Protein AF-A0A9D6IVL8-F1 (afdb_monomer)

Structure (mmCIF, N/CA/C/O backbone):
data_AF-A0A9D6IVL8-F1
#
_entry.id   AF-A0A9D6IVL8-F1
#
loop_
_atom_site.group_PDB
_atom_site.id
_atom_site.type_symbol
_atom_site.label_atom_id
_atom_site.label_alt_id
_atom_site.label_comp_id
_atom_site.label_asym_id
_atom_site.label_entity_id
_atom_site.label_seq_id
_atom_site.pdbx_PDB_ins_code
_atom_site.Cartn_x
_atom_site.Cartn_y
_atom_site.Cartn_z
_atom_site.occupancy
_atom_site.B_iso_or_equiv
_atom_site.auth_seq_id
_atom_site.auth_comp_id
_atom_site.auth_asym_id
_atom_site.auth_atom_id
_atom_site.pdbx_PDB_model_num
ATOM 1 N N . MET A 1 1 ? -11.640 7.318 -0.204 1.00 82.31 1 MET A N 1
ATOM 2 C CA . MET A 1 1 ? -12.805 6.484 -0.580 1.00 82.31 1 MET A CA 1
ATOM 3 C C . MET A 1 1 ? -12.855 5.296 0.372 1.00 82.31 1 MET A C 1
ATOM 5 O O . MET A 1 1 ? -11.788 4.937 0.855 1.00 82.31 1 MET A O 1
ATOM 9 N N . PRO A 1 2 ? -14.030 4.738 0.704 1.00 96.00 2 PRO A N 1
ATOM 10 C CA . PRO A 1 2 ? -14.107 3.498 1.474 1.00 96.00 2 PRO A CA 1
ATOM 11 C C . PRO A 1 2 ? -13.655 2.294 0.630 1.00 96.00 2 PRO A C 1
ATOM 13 O O . PRO A 1 2 ? -13.855 2.287 -0.585 1.00 96.00 2 PRO A O 1
ATOM 16 N N . VAL A 1 3 ? -13.096 1.280 1.285 1.00 97.62 3 VAL A N 1
ATOM 17 C CA . VAL A 1 3 ? -12.646 0.003 0.700 1.00 97.62 3 VAL A CA 1
ATOM 18 C C . VAL A 1 3 ? -13.217 -1.165 1.504 1.00 97.62 3 VAL A C 1
ATOM 20 O O . VAL A 1 3 ? -13.568 -0.997 2.671 1.00 97.62 3 VAL A O 1
ATOM 23 N N . ILE A 1 4 ? -13.348 -2.342 0.894 1.00 98.00 4 ILE A N 1
ATOM 24 C CA . ILE A 1 4 ? -14.019 -3.500 1.499 1.00 98.00 4 ILE A CA 1
ATOM 25 C C . ILE A 1 4 ? -13.187 -4.776 1.322 1.00 98.00 4 ILE A C 1
ATOM 27 O O . ILE A 1 4 ? -12.618 -4.988 0.252 1.00 98.00 4 ILE A O 1
ATOM 31 N N . SER A 1 5 ? -13.133 -5.622 2.356 1.00 97.75 5 SER A N 1
ATOM 32 C CA . SER A 1 5 ? -12.498 -6.947 2.297 1.00 97.75 5 SER A CA 1
ATOM 33 C C . SER A 1 5 ? -13.193 -7.856 1.274 1.00 97.75 5 SER A C 1
ATOM 35 O O . SER A 1 5 ? -14.355 -7.644 0.915 1.00 97.75 5 SER A O 1
ATOM 37 N N . SER A 1 6 ? -12.506 -8.902 0.802 1.00 97.25 6 SER A N 1
ATOM 38 C CA . SER A 1 6 ? -13.018 -9.773 -0.275 1.00 97.25 6 SER A CA 1
ATOM 39 C C . SER A 1 6 ? -14.289 -10.530 0.113 1.00 97.25 6 SER A C 1
ATOM 41 O O . SER A 1 6 ? -15.137 -10.802 -0.734 1.00 97.25 6 SER A O 1
ATOM 43 N N . ASP A 1 7 ? -14.438 -10.857 1.395 1.00 96.44 7 ASP A N 1
ATOM 44 C CA . ASP A 1 7 ? -15.632 -11.494 1.954 1.00 96.44 7 ASP A CA 1
ATOM 45 C C . ASP A 1 7 ? -16.747 -10.496 2.319 1.00 96.44 7 ASP A C 1
ATOM 47 O O . ASP A 1 7 ? -17.835 -10.885 2.752 1.00 96.44 7 ASP A O 1
ATOM 51 N N . GLY A 1 8 ? -16.491 -9.198 2.156 1.00 96.81 8 GLY A N 1
ATOM 52 C CA . GLY A 1 8 ? -17.423 -8.138 2.488 1.00 96.81 8 GLY A CA 1
ATOM 53 C C . GLY A 1 8 ? -17.618 -7.902 3.985 1.00 96.81 8 GLY A C 1
ATOM 54 O O . GLY A 1 8 ? -18.520 -7.144 4.338 1.00 96.81 8 GLY A O 1
ATOM 55 N N . GLN A 1 9 ? -16.862 -8.541 4.881 1.00 96.44 9 GLN A N 1
ATOM 56 C CA . GLN A 1 9 ? -17.088 -8.430 6.326 1.00 96.44 9 GLN A CA 1
ATOM 57 C C . GLN A 1 9 ? -16.532 -7.139 6.924 1.00 96.44 9 GLN A C 1
ATOM 59 O O . GLN A 1 9 ? -17.099 -6.638 7.895 1.00 96.44 9 GLN A O 1
ATOM 64 N N . ARG A 1 10 ? -15.467 -6.574 6.351 1.00 97.38 10 ARG A N 1
ATOM 65 C CA . ARG A 1 10 ? -14.801 -5.380 6.880 1.00 97.38 10 ARG A CA 1
ATOM 66 C C . ARG A 1 10 ? -14.758 -4.271 5.844 1.00 97.38 10 ARG A C 1
ATOM 68 O O . ARG A 1 10 ? -14.432 -4.511 4.687 1.00 97.38 10 ARG A O 1
ATOM 75 N N . VAL A 1 11 ? -15.094 -3.055 6.266 1.00 98.19 11 VAL A N 1
ATOM 76 C CA . VAL A 1 11 ? -15.012 -1.845 5.435 1.00 98.19 11 VAL A CA 1
ATOM 77 C C . VAL A 1 11 ? -14.061 -0.866 6.107 1.00 98.19 11 VAL A C 1
ATOM 79 O O . VAL A 1 11 ? -14.365 -0.420 7.211 1.00 98.19 11 VAL A O 1
ATOM 82 N N . ALA A 1 12 ? -12.948 -0.521 5.459 1.00 98.06 12 ALA A N 1
ATOM 83 C CA . ALA A 1 12 ? -12.052 0.534 5.929 1.00 98.06 12 ALA A CA 1
ATOM 84 C C . ALA A 1 12 ? -12.413 1.867 5.265 1.00 98.06 12 ALA A C 1
ATOM 86 O O . ALA A 1 12 ? -12.720 1.928 4.071 1.00 98.06 12 ALA A O 1
ATOM 87 N N . PHE A 1 13 ? -12.431 2.944 6.039 1.00 98.06 13 PHE A N 1
ATOM 88 C CA . PHE A 1 13 ? -12.824 4.264 5.562 1.00 98.06 13 PHE A CA 1
ATOM 89 C C . PHE A 1 13 ? -12.221 5.362 6.431 1.00 98.06 13 PHE A C 1
ATOM 91 O O . PHE A 1 13 ? -11.857 5.139 7.579 1.00 98.06 13 PHE A O 1
ATOM 98 N N . ARG A 1 14 ? -12.147 6.566 5.866 1.00 96.94 14 ARG A N 1
ATOM 99 C CA . ARG A 1 14 ? -11.638 7.752 6.551 1.00 96.94 14 ARG A CA 1
ATOM 100 C C . ARG A 1 14 ? -12.763 8.529 7.233 1.00 96.94 14 ARG A C 1
ATOM 102 O O . ARG A 1 14 ? -13.818 8.702 6.615 1.00 96.94 14 ARG A O 1
ATOM 109 N N . SER A 1 15 ? -12.545 9.047 8.439 1.00 95.88 15 SER A N 1
ATOM 110 C CA . SER A 1 15 ? -13.511 9.900 9.141 1.00 95.88 15 SER A CA 1
ATOM 111 C C . SER A 1 15 ? -12.846 10.830 10.157 1.00 95.88 15 SER A C 1
ATOM 113 O O . SER A 1 15 ? -11.885 10.425 10.779 1.00 95.88 15 SER A O 1
ATOM 115 N N . ALA A 1 16 ? -13.391 12.033 10.354 1.00 95.50 16 ALA A N 1
ATOM 116 C CA . ALA A 1 16 ? -13.015 12.952 11.444 1.00 95.50 16 ALA A CA 1
ATOM 117 C C . ALA A 1 16 ? -14.095 13.002 12.547 1.00 95.50 16 ALA A C 1
ATOM 119 O O . ALA A 1 16 ? -14.324 14.025 13.190 1.00 95.50 16 ALA A O 1
ATOM 120 N N . ALA A 1 17 ? -14.902 11.944 12.647 1.00 95.25 17 ALA A N 1
ATOM 121 C CA . ALA A 1 17 ? -16.010 11.883 13.585 1.00 95.25 17 ALA A CA 1
ATOM 122 C C . ALA A 1 17 ? -15.536 11.340 14.935 1.00 95.25 17 ALA A C 1
ATOM 124 O O . ALA A 1 17 ? -15.104 10.194 15.030 1.00 95.25 17 ALA A O 1
ATOM 125 N N . THR A 1 18 ? -15.761 12.123 15.988 1.00 94.12 18 THR A N 1
ATOM 126 C CA . THR A 1 18 ? -15.235 11.868 17.337 1.00 94.12 18 THR A CA 1
ATOM 127 C C . THR A 1 18 ? -15.883 10.688 18.079 1.00 94.12 18 THR A C 1
ATOM 129 O O . THR A 1 18 ? -15.496 10.340 19.193 1.00 94.12 18 THR A O 1
ATOM 132 N N . ASN A 1 19 ? -16.916 10.072 17.496 1.00 92.25 19 ASN A N 1
ATOM 133 C CA . ASN A 1 19 ? -17.805 9.121 18.168 1.00 92.25 19 ASN A CA 1
ATOM 134 C C . ASN A 1 19 ? -18.020 7.802 17.406 1.00 92.25 19 ASN A C 1
ATOM 136 O O . ASN A 1 19 ? -19.002 7.102 17.666 1.00 92.25 19 ASN A O 1
ATOM 140 N N . LEU A 1 20 ? -17.160 7.477 16.435 1.00 92.50 20 LEU A N 1
ATOM 141 C CA . LEU A 1 20 ? -17.295 6.242 15.656 1.00 92.50 20 LEU A CA 1
ATOM 142 C C . LEU A 1 20 ? -16.641 5.029 16.306 1.00 92.50 20 LEU A C 1
ATOM 144 O O . LEU A 1 20 ? -17.101 3.911 16.076 1.00 92.50 20 LEU A O 1
ATOM 148 N N . ASP A 1 21 ? -15.573 5.226 17.069 1.00 89.94 21 ASP A N 1
ATOM 149 C CA . ASP A 1 21 ? -14.868 4.127 17.708 1.00 89.94 21 ASP A CA 1
ATOM 150 C C . ASP A 1 21 ? -15.657 3.620 18.927 1.00 89.94 21 ASP A C 1
ATOM 152 O O . ASP A 1 21 ? -16.070 4.363 19.818 1.00 89.94 21 ASP A O 1
ATOM 156 N N . SER A 1 22 ? -15.931 2.317 18.913 1.00 86.19 22 SER A N 1
ATOM 157 C CA . SER A 1 22 ? -16.699 1.615 19.942 1.00 86.19 22 SER A CA 1
ATOM 158 C C . SER A 1 22 ? -15.896 1.254 21.198 1.00 86.19 22 SER A C 1
ATOM 160 O O . SER A 1 22 ? -16.482 0.707 22.135 1.00 86.19 22 SER A O 1
ATOM 162 N N . ILE A 1 23 ? -14.588 1.523 21.220 1.00 85.38 23 ILE A N 1
ATOM 163 C CA . ILE A 1 23 ? -13.679 1.248 22.338 1.00 85.38 23 ILE A CA 1
ATOM 164 C C . ILE A 1 23 ? -13.343 2.548 23.072 1.00 85.38 23 ILE A C 1
ATOM 166 O O . ILE A 1 23 ? -13.617 2.659 24.269 1.00 85.38 23 ILE A O 1
ATOM 170 N N . THR A 1 24 ? -12.783 3.532 22.367 1.00 85.56 24 THR A N 1
ATOM 171 C CA . THR A 1 24 ? -12.398 4.837 22.923 1.00 85.56 24 THR A CA 1
ATOM 172 C C . THR A 1 24 ? -12.910 5.973 22.039 1.00 85.56 24 THR A C 1
ATOM 174 O O . THR A 1 24 ? -12.818 5.866 20.824 1.00 85.56 24 THR A O 1
ATOM 177 N N . PRO A 1 25 ? -13.456 7.070 22.598 1.00 86.88 25 PRO A N 1
ATOM 178 C CA . PRO A 1 25 ? -13.786 8.251 21.803 1.00 86.88 25 PRO A CA 1
ATOM 179 C C . PRO A 1 25 ? -12.540 8.843 21.140 1.00 86.88 25 PRO A C 1
ATOM 181 O O . PRO A 1 25 ? -11.459 8.801 21.727 1.00 86.88 25 PRO A O 1
ATOM 184 N N . ASP A 1 26 ? -12.718 9.435 19.963 1.00 91.31 26 ASP A N 1
ATOM 185 C CA . ASP A 1 26 ? -11.671 10.220 19.310 1.00 91.31 26 ASP A CA 1
ATOM 186 C C . ASP A 1 26 ? -11.580 11.614 19.961 1.00 91.31 26 ASP A C 1
ATOM 188 O O . ASP A 1 26 ? -12.598 12.290 20.160 1.00 91.31 26 ASP A O 1
ATOM 192 N N . THR A 1 27 ? -10.364 12.015 20.343 1.00 92.88 27 THR A N 1
ATOM 193 C CA . THR A 1 27 ? -10.086 13.245 21.093 1.00 92.88 27 THR A CA 1
ATOM 194 C C . THR A 1 27 ? -9.321 14.315 20.321 1.00 92.88 27 THR A C 1
ATOM 196 O O . THR A 1 27 ? -9.175 15.426 20.839 1.00 92.88 27 THR A O 1
ATOM 199 N N . ASN A 1 28 ? -8.876 14.032 19.095 1.00 90.00 28 ASN A N 1
ATOM 200 C CA . ASN A 1 28 ? -8.011 14.928 18.324 1.00 90.00 28 ASN A CA 1
ATOM 201 C C . ASN A 1 28 ? -8.714 15.577 17.115 1.00 90.00 28 ASN A C 1
ATOM 203 O O . ASN A 1 28 ? -8.264 16.624 16.649 1.00 90.00 28 ASN A O 1
ATOM 207 N N . ALA A 1 29 ? -9.837 15.006 16.656 1.00 87.75 29 ALA A N 1
ATOM 208 C CA . ALA A 1 29 ? -10.615 15.462 15.502 1.00 87.75 29 ALA A CA 1
ATOM 209 C C . ALA A 1 29 ? -9.843 15.541 14.161 1.00 87.75 29 ALA A C 1
ATOM 211 O O . ALA A 1 29 ? -10.296 16.221 13.231 1.00 87.75 29 ALA A O 1
ATOM 212 N N . PHE A 1 30 ? -8.708 14.848 14.038 1.00 95.69 30 PHE A N 1
ATOM 213 C CA . PHE A 1 30 ? -8.036 14.612 12.761 1.00 95.69 30 PHE A CA 1
ATOM 214 C C . PHE A 1 30 ? -8.799 13.576 11.928 1.00 95.69 30 PHE A C 1
ATOM 216 O O . PHE A 1 30 ? -9.697 12.879 12.399 1.00 95.69 30 PHE A O 1
ATOM 223 N N . GLN A 1 31 ? -8.480 13.486 10.637 1.00 96.62 31 GLN A N 1
ATOM 224 C CA . GLN A 1 31 ? -9.002 12.411 9.805 1.00 96.62 31 GLN A CA 1
ATOM 225 C C . GLN A 1 31 ? -8.339 11.089 10.179 1.00 96.62 31 GLN A C 1
ATOM 227 O O . GLN A 1 31 ? -7.174 10.867 9.887 1.00 96.62 31 GLN A O 1
ATOM 232 N N . ASP A 1 32 ? -9.116 10.171 10.722 1.00 96.75 32 ASP A N 1
ATOM 233 C CA . ASP A 1 32 ? -8.675 8.839 11.098 1.00 96.75 32 ASP A CA 1
ATOM 234 C C . ASP A 1 32 ? -9.073 7.782 10.069 1.00 96.75 32 ASP A C 1
ATOM 236 O O . ASP A 1 32 ? -10.024 7.956 9.297 1.00 96.75 32 ASP A O 1
ATOM 240 N N . ILE A 1 33 ? -8.381 6.642 10.092 1.00 97.56 33 ILE A N 1
ATOM 241 C CA . ILE A 1 33 ? -8.833 5.421 9.429 1.00 97.56 33 ILE A CA 1
ATOM 242 C C . ILE A 1 33 ? -9.610 4.584 10.435 1.00 97.56 33 ILE A C 1
ATOM 244 O O . ILE A 1 33 ? -9.088 4.171 11.469 1.00 97.56 33 ILE A O 1
ATOM 248 N N . CYS A 1 34 ? -10.855 4.277 10.092 1.00 96.44 34 CYS A N 1
ATOM 249 C CA . CYS A 1 34 ? -11.731 3.405 10.858 1.00 96.44 34 CYS A CA 1
ATOM 250 C C . CYS A 1 34 ? -12.068 2.151 10.056 1.00 96.44 34 CYS A C 1
ATOM 252 O O . CYS A 1 34 ? -12.181 2.185 8.828 1.00 96.44 34 CYS A O 1
ATOM 254 N N . VAL A 1 35 ? -12.308 1.048 10.763 1.00 96.62 35 VAL A N 1
ATOM 255 C CA . VAL A 1 35 ? -12.813 -0.200 10.192 1.00 96.62 35 VAL A CA 1
ATOM 256 C C . VAL A 1 35 ? -14.166 -0.533 10.789 1.00 96.62 35 VAL A C 1
ATOM 258 O O . VAL A 1 35 ? -14.333 -0.632 12.004 1.00 96.62 35 VAL A O 1
ATOM 261 N N . ARG A 1 36 ? -15.144 -0.743 9.908 1.00 96.62 36 ARG A N 1
ATOM 262 C CA . ARG A 1 36 ? -16.455 -1.290 10.241 1.00 96.62 36 ARG A CA 1
ATOM 263 C C . ARG A 1 36 ? -16.430 -2.802 10.073 1.00 96.62 36 ARG A C 1
ATOM 265 O O . ARG A 1 36 ? -16.378 -3.284 8.944 1.00 96.62 36 ARG A O 1
ATOM 272 N N . ASP A 1 37 ? -16.572 -3.533 11.170 1.00 95.00 37 ASP A N 1
ATOM 273 C CA . ASP A 1 37 ? -16.936 -4.947 11.153 1.00 95.00 37 ASP A CA 1
ATOM 274 C C . ASP A 1 37 ? -18.457 -5.067 10.964 1.00 95.00 37 ASP A C 1
ATOM 276 O O . ASP A 1 37 ? -19.264 -4.650 11.806 1.00 95.00 37 ASP A O 1
ATOM 280 N N . ARG A 1 38 ? -18.866 -5.611 9.816 1.00 95.75 38 ARG A N 1
ATOM 281 C CA . ARG A 1 38 ? -20.272 -5.775 9.435 1.00 95.75 38 ARG A CA 1
ATOM 282 C C . ARG A 1 38 ? -20.945 -6.961 10.119 1.00 95.75 38 ARG A C 1
ATOM 284 O O . ARG A 1 38 ? -22.170 -6.958 10.200 1.00 95.75 38 ARG A O 1
ATOM 291 N N . VAL A 1 39 ? -20.183 -7.936 10.613 1.00 93.69 39 VAL A N 1
ATOM 292 C CA . VAL A 1 39 ? -20.716 -9.100 11.335 1.00 93.69 39 VAL A CA 1
ATOM 293 C C . VAL A 1 39 ? -20.998 -8.732 12.784 1.00 93.69 39 VAL A C 1
ATOM 295 O O . VAL A 1 39 ? -22.087 -8.989 13.290 1.00 93.69 39 VAL A O 1
ATOM 298 N N . GLN A 1 40 ? -20.041 -8.081 13.442 1.00 91.19 40 GLN A N 1
ATOM 299 C CA . GLN A 1 40 ? -20.180 -7.644 14.832 1.00 91.19 40 GLN A CA 1
ATOM 300 C C . GLN A 1 40 ? -20.954 -6.335 14.973 1.00 91.19 40 GLN A C 1
ATOM 302 O O . GLN A 1 40 ? -21.294 -5.939 16.087 1.00 91.19 40 GLN A O 1
ATOM 307 N N . ALA A 1 41 ? -21.205 -5.647 13.858 1.00 93.19 41 ALA A N 1
ATOM 308 C CA . ALA A 1 41 ? -21.778 -4.314 13.841 1.00 93.19 41 ALA A CA 1
ATOM 309 C C . ALA A 1 41 ? -20.993 -3.329 14.731 1.00 93.19 41 ALA A C 1
ATOM 311 O O . ALA A 1 41 ? -21.581 -2.427 15.341 1.00 93.19 41 ALA A O 1
ATOM 312 N N . LYS A 1 42 ? -19.659 -3.448 14.737 1.00 93.06 42 LYS A N 1
ATOM 313 C CA . LYS A 1 42 ? -18.736 -2.582 15.481 1.00 93.06 42 LYS A CA 1
ATOM 314 C C . LYS A 1 42 ? -17.858 -1.771 14.547 1.00 93.06 42 LYS A C 1
ATOM 316 O O . LYS A 1 42 ? -17.535 -2.210 13.449 1.00 93.06 42 LYS A O 1
ATOM 321 N N . THR A 1 43 ? -17.503 -0.578 14.993 1.00 94.50 43 THR A N 1
ATOM 322 C CA . THR A 1 43 ? -16.539 0.283 14.315 1.00 94.50 43 THR A CA 1
ATOM 323 C C . THR A 1 43 ? -15.406 0.552 15.291 1.00 94.50 43 THR A C 1
ATOM 325 O O . THR A 1 43 ? -15.658 0.788 16.472 1.00 94.50 43 THR A O 1
ATOM 328 N N . VAL A 1 44 ? -14.176 0.451 14.810 1.00 93.31 44 VAL A N 1
ATOM 329 C CA . VAL A 1 44 ? -12.960 0.724 15.583 1.00 93.31 44 VAL A CA 1
ATOM 330 C C . VAL A 1 44 ? -12.057 1.621 14.758 1.00 93.31 44 VAL A C 1
ATOM 332 O O . VAL A 1 44 ? -12.044 1.507 13.527 1.00 93.31 44 VAL A O 1
ATOM 335 N N . ARG A 1 45 ? -11.325 2.518 15.409 1.00 94.62 45 ARG A N 1
ATOM 336 C CA . ARG A 1 45 ? -10.250 3.254 14.757 1.00 94.62 45 ARG A CA 1
ATOM 337 C C . ARG A 1 45 ? -9.014 2.365 14.667 1.00 94.62 45 ARG A C 1
ATOM 339 O O . ARG A 1 45 ? -8.731 1.598 15.580 1.00 94.62 45 ARG A O 1
ATOM 346 N N . VAL A 1 46 ? -8.312 2.444 13.543 1.00 95.50 46 VAL A N 1
ATOM 347 C CA . VAL A 1 46 ? -7.116 1.636 13.254 1.00 95.50 46 VAL A CA 1
ATOM 348 C C . VAL A 1 46 ? -5.886 2.496 12.959 1.00 95.50 46 VAL A C 1
ATOM 350 O O . VAL A 1 46 ? -4.772 1.991 12.977 1.00 95.50 46 VAL A O 1
ATOM 353 N N . SER A 1 47 ? -6.055 3.805 12.745 1.00 96.31 47 SER A N 1
ATOM 354 C CA . SER A 1 47 ? -4.967 4.795 12.744 1.00 96.31 47 SER A CA 1
ATOM 355 C C . SER A 1 47 ? -4.509 5.134 14.168 1.00 96.31 47 SER A C 1
ATOM 357 O O . SER A 1 47 ? -4.546 6.282 14.602 1.00 96.31 47 SER A O 1
ATOM 359 N N . ILE A 1 48 ? -4.113 4.109 14.917 1.00 94.88 48 ILE A N 1
ATOM 360 C CA . ILE A 1 48 ? -3.610 4.227 16.287 1.00 94.88 48 ILE A CA 1
ATOM 361 C C . ILE A 1 48 ? -2.288 3.486 16.420 1.00 94.88 48 ILE A C 1
ATOM 363 O O . ILE A 1 48 ? -2.008 2.545 15.674 1.00 94.88 48 ILE A O 1
ATOM 367 N N . ASN A 1 49 ? -1.482 3.877 17.392 1.00 94.44 49 ASN A N 1
ATOM 368 C CA . ASN A 1 49 ? -0.321 3.096 17.793 1.00 94.44 49 ASN A CA 1
ATOM 369 C C . ASN A 1 49 ? -0.752 1.843 18.581 1.00 94.44 49 ASN A C 1
ATOM 371 O O . ASN A 1 49 ? -1.872 1.748 19.086 1.00 94.44 49 ASN A O 1
ATOM 375 N N . ALA A 1 50 ? 0.163 0.890 18.746 1.00 89.88 50 ALA A N 1
ATOM 376 C CA . ALA A 1 50 ? -0.033 -0.322 19.538 1.00 89.88 50 ALA A CA 1
ATOM 377 C C . ALA A 1 50 ? -0.341 -0.042 21.025 1.00 89.88 50 ALA A C 1
ATOM 379 O O . ALA A 1 50 ? -0.964 -0.874 21.687 1.00 89.88 50 ALA A O 1
ATOM 380 N N . ASP A 1 51 ? 0.073 1.112 21.560 1.00 89.56 51 ASP A N 1
ATOM 381 C CA . ASP A 1 51 ? -0.279 1.559 22.917 1.00 89.56 51 ASP A CA 1
ATOM 382 C C . ASP A 1 51 ? -1.654 2.255 23.005 1.00 89.56 51 ASP A C 1
ATOM 384 O O . ASP A 1 51 ? -2.108 2.593 24.100 1.00 89.56 51 ASP A O 1
ATOM 388 N N . GLY A 1 52 ? -2.341 2.418 21.869 1.00 90.06 52 GLY A N 1
ATOM 389 C CA . GLY A 1 52 ? -3.639 3.077 21.751 1.00 90.06 52 GLY A CA 1
ATOM 390 C C . GLY A 1 52 ? -3.575 4.594 21.573 1.00 90.06 52 GLY A C 1
ATOM 391 O O . GLY A 1 52 ? -4.633 5.220 21.522 1.00 90.06 52 GLY A O 1
ATOM 392 N N . SER A 1 53 ? -2.383 5.195 21.483 1.00 92.38 53 SER A N 1
ATOM 393 C CA . SER A 1 53 ? -2.250 6.618 21.162 1.00 92.38 53 SER A CA 1
ATOM 394 C C . SER A 1 53 ? -2.784 6.932 19.762 1.00 92.38 53 SER A C 1
ATOM 396 O O . SER A 1 53 ? -2.647 6.146 18.821 1.00 92.38 53 SER A O 1
ATOM 398 N N . GLU A 1 54 ? -3.446 8.083 19.646 1.00 94.62 54 GLU A N 1
ATOM 399 C CA . GLU A 1 54 ? -4.037 8.552 18.394 1.00 94.62 54 GLU A CA 1
ATOM 400 C C . GLU A 1 54 ? -2.960 9.131 17.471 1.00 94.62 54 GLU A C 1
ATOM 402 O O . GLU A 1 54 ? -1.973 9.705 17.943 1.00 94.62 54 GLU A O 1
ATOM 407 N N . ALA A 1 55 ? -3.181 9.033 16.158 1.00 96.12 55 ALA A N 1
ATOM 408 C CA . ALA A 1 55 ? -2.428 9.803 15.175 1.00 96.12 55 ALA A CA 1
ATOM 409 C C . ALA A 1 55 ? -2.514 11.307 15.489 1.00 96.12 55 ALA A C 1
ATOM 411 O O . ALA A 1 55 ? -3.590 11.827 15.757 1.00 96.12 55 ALA A O 1
ATOM 412 N N . ASP A 1 56 ? -1.406 12.035 15.440 1.00 96.25 56 ASP A N 1
ATOM 413 C CA . ASP A 1 56 ? -1.375 13.492 15.634 1.00 96.25 56 ASP A CA 1
ATOM 414 C C . ASP A 1 56 ? -1.508 14.280 14.315 1.00 96.25 56 ASP A C 1
ATOM 416 O O . ASP A 1 56 ? -1.244 15.483 14.269 1.00 96.25 56 ASP A O 1
ATOM 420 N N . ASN A 1 57 ? -1.924 13.605 13.237 1.00 97.00 57 ASN A N 1
ATOM 421 C CA . ASN A 1 57 ? -2.168 14.188 11.922 1.00 97.00 57 ASN A CA 1
ATOM 422 C C . ASN A 1 57 ? -3.189 13.363 11.117 1.00 97.00 57 ASN A C 1
ATOM 424 O O . ASN A 1 57 ? -3.540 12.241 11.484 1.00 97.00 57 ASN A O 1
ATOM 428 N N . ASP A 1 58 ? -3.629 13.901 9.978 1.00 96.75 58 ASP A N 1
ATOM 429 C CA . ASP A 1 58 ? -4.573 13.236 9.084 1.00 96.75 58 ASP A CA 1
ATOM 430 C C . ASP A 1 58 ? -3.998 11.930 8.505 1.00 96.75 58 ASP A C 1
ATOM 432 O O . ASP A 1 58 ? -2.862 11.858 8.027 1.00 96.75 58 ASP A O 1
ATOM 436 N N . CYS A 1 59 ? -4.833 10.895 8.479 1.00 97.44 59 CYS A N 1
ATOM 437 C CA . CYS A 1 59 ? -4.590 9.600 7.863 1.00 97.44 59 CYS A CA 1
ATOM 438 C C . CYS A 1 59 ? -5.480 9.423 6.624 1.00 97.44 59 CYS A C 1
ATOM 440 O O . CYS A 1 59 ? -6.693 9.666 6.626 1.00 97.44 59 CYS A O 1
ATOM 442 N N . LEU A 1 60 ? -4.870 8.995 5.521 1.00 96.94 60 LEU A N 1
ATOM 443 C CA . LEU A 1 60 ? -5.428 9.128 4.180 1.00 96.94 60 LEU A CA 1
ATOM 444 C C . LEU A 1 60 ? -5.296 7.833 3.364 1.00 96.94 60 LEU A C 1
ATOM 446 O O . LEU A 1 60 ? -4.443 6.986 3.610 1.00 96.94 60 LEU A O 1
ATOM 450 N N . ALA A 1 61 ? -6.154 7.713 2.343 1.00 96.56 61 ALA A N 1
ATOM 451 C CA . ALA A 1 61 ? -6.168 6.634 1.346 1.00 96.56 61 ALA A CA 1
ATOM 452 C C . ALA A 1 61 ? -6.018 5.206 1.923 1.00 96.56 61 ALA A C 1
ATOM 454 O O . ALA A 1 61 ? -5.034 4.533 1.616 1.00 96.56 61 ALA A O 1
ATOM 455 N N . PRO A 1 62 ? -6.989 4.730 2.729 1.00 98.06 62 PRO A N 1
ATOM 456 C CA . PRO A 1 62 ? -6.934 3.372 3.248 1.00 98.06 62 PRO A CA 1
ATOM 457 C C . PRO A 1 62 ? -7.105 2.327 2.136 1.00 98.06 62 PRO A C 1
ATOM 459 O O . PRO A 1 62 ? -7.936 2.505 1.242 1.00 98.06 62 PRO A O 1
ATOM 462 N N . ASP A 1 63 ? -6.389 1.213 2.258 1.00 98.44 63 ASP A N 1
ATOM 463 C CA . ASP A 1 63 ? -6.655 -0.060 1.584 1.00 98.44 63 ASP A CA 1
ATOM 464 C C . ASP A 1 63 ? -6.774 -1.179 2.629 1.00 98.44 63 ASP A C 1
ATOM 466 O O . ASP A 1 63 ? -6.158 -1.099 3.691 1.00 98.44 63 ASP A O 1
ATOM 470 N N . ILE A 1 64 ? -7.566 -2.217 2.358 1.00 98.25 64 ILE A N 1
ATOM 471 C CA . ILE A 1 64 ? -7.757 -3.355 3.272 1.00 98.25 64 ILE A CA 1
ATOM 472 C C . ILE A 1 64 ? -7.448 -4.662 2.547 1.00 98.25 64 ILE A C 1
ATOM 474 O O . ILE A 1 64 ? -7.850 -4.845 1.398 1.00 98.25 64 ILE A O 1
ATOM 478 N N . SER A 1 65 ? -6.742 -5.576 3.212 1.00 98.19 65 SER A N 1
ATOM 479 C CA . SER A 1 65 ? -6.436 -6.892 2.654 1.00 98.19 65 SER A CA 1
ATOM 480 C C . SER A 1 65 ? -7.712 -7.685 2.364 1.00 98.19 65 SER A C 1
ATOM 482 O O . SER A 1 65 ? -8.784 -7.468 2.939 1.00 98.19 65 SER A O 1
ATOM 484 N N . GLY A 1 66 ? -7.601 -8.644 1.448 1.00 97.50 66 GLY A N 1
ATOM 485 C CA . GLY A 1 66 ? -8.720 -9.490 1.044 1.00 97.50 66 GLY A CA 1
ATOM 486 C C . GLY A 1 66 ? -9.311 -10.311 2.194 1.00 97.50 66 GLY A C 1
ATOM 487 O O . GLY A 1 66 ? -10.533 -10.433 2.274 1.00 97.50 66 GLY A O 1
ATOM 488 N N . ASP A 1 67 ? -8.471 -10.794 3.108 1.00 96.38 67 ASP A N 1
ATOM 489 C CA . ASP A 1 67 ? -8.871 -11.459 4.353 1.00 96.38 67 ASP A CA 1
ATOM 490 C C . ASP A 1 67 ? -9.345 -10.495 5.459 1.00 96.38 67 ASP A C 1
ATOM 492 O O . ASP A 1 67 ? -9.844 -10.935 6.495 1.00 96.38 67 ASP A O 1
ATOM 496 N N . GLY A 1 68 ? -9.230 -9.181 5.243 1.00 95.75 68 GLY A N 1
ATOM 497 C CA . GLY A 1 68 ? -9.662 -8.147 6.176 1.00 95.75 68 GLY A CA 1
ATOM 498 C C . GLY A 1 68 ? -8.782 -7.996 7.420 1.00 95.75 68 GLY A C 1
ATOM 499 O O . GLY A 1 68 ? -9.206 -7.330 8.371 1.00 95.75 68 GLY A O 1
ATOM 500 N N . LEU A 1 69 ? -7.604 -8.622 7.458 1.00 95.25 69 LEU A N 1
ATOM 501 C CA . LEU A 1 69 ? -6.716 -8.636 8.624 1.00 95.25 69 LEU A CA 1
ATOM 502 C C . LEU A 1 69 ? -5.628 -7.560 8.598 1.00 95.25 69 LEU A C 1
ATOM 504 O O . LEU A 1 69 ? -5.021 -7.324 9.632 1.00 95.25 69 LEU A O 1
ATOM 508 N N . MET A 1 70 ? -5.410 -6.873 7.479 1.00 97.06 70 MET A N 1
ATOM 509 C CA . MET A 1 70 ? -4.428 -5.794 7.365 1.00 97.06 70 MET A CA 1
ATOM 510 C C . MET A 1 70 ? -5.070 -4.556 6.744 1.00 97.06 70 MET A C 1
ATOM 512 O O . MET A 1 70 ? -5.843 -4.671 5.791 1.00 97.06 70 MET A O 1
ATOM 516 N N . VAL A 1 71 ? -4.740 -3.370 7.254 1.00 97.88 71 VAL A N 1
ATOM 517 C CA . VAL A 1 71 ? -5.152 -2.084 6.670 1.00 97.88 71 VAL A CA 1
ATOM 518 C C . VAL A 1 71 ? -3.927 -1.228 6.419 1.00 97.88 71 VAL A C 1
ATOM 520 O O . VAL A 1 71 ? -3.192 -0.946 7.354 1.00 97.88 71 VAL A O 1
ATOM 523 N N . ALA A 1 72 ? -3.721 -0.786 5.184 1.00 98.25 72 ALA A N 1
ATOM 524 C CA . ALA A 1 72 ? -2.637 0.119 4.829 1.00 98.25 72 ALA A CA 1
ATOM 525 C C . ALA A 1 72 ? -3.184 1.520 4.566 1.00 98.25 72 ALA A C 1
ATOM 527 O O . ALA A 1 72 ? -4.285 1.666 4.043 1.00 98.25 72 ALA A O 1
ATOM 528 N N . PHE A 1 73 ? -2.432 2.551 4.922 1.00 98.44 73 PHE A N 1
ATOM 529 C CA . PHE A 1 73 ? -2.797 3.953 4.720 1.00 98.44 73 PHE A CA 1
ATOM 530 C C . PHE A 1 73 ? -1.530 4.811 4.704 1.00 98.44 73 PHE A C 1
ATOM 532 O O . PHE A 1 73 ? -0.445 4.294 4.960 1.00 98.44 73 PHE A O 1
ATOM 539 N N . HIS A 1 74 ? -1.648 6.100 4.386 1.00 97.62 74 HIS A N 1
ATOM 540 C CA . HIS A 1 74 ? -0.534 7.034 4.569 1.00 97.62 74 HIS A CA 1
ATOM 541 C C . HIS A 1 74 ? -0.901 8.198 5.485 1.00 97.62 74 HIS A C 1
ATOM 543 O O . HIS A 1 74 ? -2.080 8.548 5.594 1.00 97.62 74 HIS A O 1
ATOM 549 N N . SER A 1 75 ? 0.092 8.765 6.165 1.00 97.50 75 SER A N 1
ATOM 550 C CA . SER A 1 75 ? -0.084 9.880 7.101 1.00 97.50 75 SER A CA 1
ATOM 551 C C . SER A 1 75 ? 1.237 10.607 7.373 1.00 97.50 75 SER A C 1
ATOM 553 O O . SER A 1 75 ? 2.290 10.001 7.223 1.00 97.50 75 SER A O 1
ATOM 555 N N . ARG A 1 76 ? 1.169 11.861 7.842 1.00 95.81 76 ARG A N 1
ATOM 556 C CA . ARG A 1 76 ? 2.299 12.598 8.458 1.00 95.81 76 ARG A CA 1
ATOM 557 C C . ARG A 1 76 ? 2.343 12.466 9.983 1.00 95.81 76 ARG A C 1
ATOM 559 O O . ARG A 1 76 ? 2.960 13.284 10.658 1.00 95.81 76 ARG A O 1
ATOM 566 N N . ALA A 1 77 ? 1.557 11.553 10.545 1.00 97.00 77 ALA A N 1
ATOM 567 C CA . ALA A 1 77 ? 1.448 11.419 11.985 1.00 97.00 77 ALA A CA 1
ATOM 568 C C . ALA A 1 77 ? 2.728 10.819 12.574 1.00 97.00 77 ALA A C 1
ATOM 570 O O . ALA A 1 77 ? 3.182 9.756 12.153 1.00 97.00 77 ALA A O 1
ATOM 571 N N . LEU A 1 78 ? 3.256 11.473 13.604 1.00 96.81 78 LEU A N 1
ATOM 572 C CA . LEU A 1 78 ? 4.478 11.078 14.292 1.00 96.81 78 LEU A CA 1
ATOM 573 C C . LEU A 1 78 ? 4.235 10.003 15.352 1.00 96.81 78 LEU A C 1
ATOM 575 O O . LEU A 1 78 ? 5.152 9.310 15.792 1.00 96.81 78 LEU A O 1
ATOM 579 N N . THR A 1 79 ? 2.990 9.869 15.797 1.00 96.25 79 THR A N 1
ATOM 580 C CA . THR A 1 79 ? 2.613 9.051 16.954 1.00 96.25 79 THR A CA 1
ATOM 581 C C . THR A 1 79 ? 2.186 7.630 16.602 1.00 96.25 79 THR A C 1
ATOM 583 O O . THR A 1 79 ? 1.932 6.849 17.511 1.00 96.25 79 THR A O 1
ATOM 586 N N . LEU A 1 80 ? 2.116 7.257 15.319 1.00 96.38 80 LEU A N 1
ATOM 587 C CA . LEU A 1 80 ? 1.562 5.968 14.871 1.00 96.38 80 LEU A CA 1
ATOM 588 C C . LEU A 1 80 ? 2.438 4.744 15.172 1.00 96.38 80 LEU A C 1
ATOM 590 O O . LEU A 1 80 ? 1.947 3.617 15.113 1.00 96.38 80 LEU A O 1
ATOM 594 N N . VAL A 1 81 ? 3.719 4.940 15.478 1.00 95.50 81 VAL A N 1
ATOM 595 C CA . VAL A 1 81 ? 4.690 3.867 15.731 1.00 95.50 81 VAL A CA 1
ATOM 596 C C . VAL A 1 81 ? 5.527 4.154 16.975 1.00 95.50 81 VAL A C 1
ATOM 598 O O . VAL A 1 81 ? 5.576 5.280 17.463 1.00 95.50 81 VAL A O 1
ATOM 601 N N . THR A 1 82 ? 6.163 3.119 17.531 1.00 92.56 82 THR A N 1
ATOM 602 C CA . THR A 1 82 ? 7.085 3.251 18.669 1.00 92.56 82 THR A CA 1
ATOM 603 C C . THR A 1 82 ? 8.464 2.682 18.316 1.00 92.56 82 THR A C 1
ATOM 605 O O . THR A 1 82 ? 8.555 1.494 17.992 1.00 92.56 82 THR A O 1
ATOM 608 N N . PRO A 1 83 ? 9.556 3.459 18.463 1.00 92.69 83 PRO A N 1
ATOM 609 C CA . PRO A 1 83 ? 9.590 4.891 18.794 1.00 92.69 83 PRO A CA 1
ATOM 610 C C . PRO A 1 83 ? 8.819 5.755 17.786 1.00 92.69 83 PRO A C 1
ATOM 612 O O . PRO A 1 83 ? 8.596 5.303 16.666 1.00 92.69 83 PRO A O 1
ATOM 615 N N . ASN A 1 84 ? 8.413 6.957 18.207 1.00 94.94 84 ASN A N 1
ATOM 616 C CA . ASN A 1 84 ? 7.717 7.903 17.335 1.00 94.94 84 ASN A CA 1
ATOM 617 C C . ASN A 1 84 ? 8.537 8.194 16.081 1.00 94.94 84 ASN A C 1
ATOM 619 O O . ASN A 1 84 ? 9.771 8.204 16.123 1.00 94.94 84 ASN A O 1
ATOM 623 N N . ASP A 1 85 ? 7.811 8.483 15.010 1.00 94.00 85 ASP A N 1
ATOM 624 C CA . ASP A 1 85 ? 8.379 9.007 13.783 1.00 94.00 85 ASP A CA 1
ATOM 625 C C . ASP A 1 85 ? 9.144 10.306 14.054 1.00 94.00 85 ASP A C 1
ATOM 627 O O . ASP A 1 85 ? 8.773 11.098 14.933 1.00 94.00 85 ASP A O 1
ATOM 631 N N . THR A 1 86 ? 10.218 10.523 13.306 1.00 93.50 86 THR A N 1
ATOM 632 C CA . THR A 1 86 ? 11.046 11.721 13.430 1.00 93.50 86 THR A CA 1
ATOM 633 C C . THR A 1 86 ? 10.978 12.625 12.204 1.00 93.50 86 THR A C 1
ATOM 635 O O . THR A 1 86 ? 11.483 13.751 12.270 1.00 93.50 86 THR A O 1
ATOM 638 N N . ASP A 1 87 ? 10.322 12.196 11.121 1.00 89.69 87 ASP A N 1
ATOM 639 C CA . ASP A 1 87 ? 10.112 13.026 9.937 1.00 89.69 87 ASP A CA 1
ATOM 640 C C . ASP A 1 87 ? 8.883 13.934 10.088 1.00 89.69 87 ASP A C 1
ATOM 642 O O . ASP A 1 87 ? 7.742 13.566 9.828 1.00 89.69 87 ASP A O 1
ATOM 646 N N . ILE A 1 88 ? 9.124 15.187 10.476 1.00 86.44 88 ILE A N 1
ATOM 647 C CA . ILE A 1 88 ? 8.062 16.181 10.698 1.00 86.44 88 ILE A CA 1
ATOM 648 C C . ILE A 1 88 ? 7.438 16.748 9.409 1.00 86.44 88 ILE A C 1
ATOM 650 O O . ILE A 1 88 ? 6.504 17.549 9.493 1.00 86.44 88 ILE A O 1
ATOM 654 N N . TYR A 1 89 ? 7.966 16.408 8.229 1.00 83.19 89 TYR A N 1
ATOM 655 C CA . TYR A 1 89 ? 7.492 16.938 6.943 1.00 83.19 89 TYR A CA 1
ATOM 656 C C . TYR A 1 89 ? 7.066 15.848 5.947 1.00 83.19 89 TYR A C 1
ATOM 658 O O . TYR A 1 89 ? 6.314 16.149 5.007 1.00 83.19 89 TYR A O 1
ATOM 666 N N . GLY A 1 90 ? 7.534 14.616 6.131 1.00 89.00 90 GLY A N 1
ATOM 667 C CA . GLY A 1 90 ? 7.195 13.457 5.316 1.00 89.00 90 GLY A CA 1
ATOM 668 C C . GLY A 1 90 ? 5.810 12.894 5.609 1.00 89.00 90 GLY A C 1
ATOM 669 O O . GLY A 1 90 ? 5.305 12.964 6.724 1.00 89.00 90 GLY A O 1
ATOM 670 N N . ASP A 1 91 ? 5.175 12.363 4.564 1.00 94.88 91 ASP A N 1
ATOM 671 C CA . ASP A 1 91 ? 4.166 11.325 4.759 1.00 94.88 91 ASP A CA 1
ATOM 672 C C . ASP A 1 91 ? 4.890 9.981 4.850 1.00 94.88 91 ASP A C 1
ATOM 674 O O . ASP A 1 91 ? 5.964 9.808 4.277 1.00 94.88 91 ASP A O 1
ATOM 678 N N . ASP A 1 92 ? 4.236 9.003 5.455 1.00 96.94 92 ASP A N 1
ATOM 679 C CA . ASP A 1 92 ? 4.683 7.624 5.503 1.00 96.94 92 ASP A CA 1
ATOM 680 C C . ASP A 1 92 ? 3.556 6.667 5.186 1.00 96.94 92 ASP A C 1
ATOM 682 O O . ASP A 1 92 ? 2.386 6.964 5.422 1.00 96.94 92 ASP A O 1
ATOM 686 N N . VAL A 1 93 ? 3.908 5.497 4.653 1.00 97.75 93 VAL A N 1
ATOM 687 C CA . VAL A 1 93 ? 2.957 4.396 4.508 1.00 97.75 93 VAL A CA 1
ATOM 688 C C . VAL A 1 93 ? 3.009 3.545 5.761 1.00 97.75 93 VAL A C 1
ATOM 690 O O . VAL A 1 93 ? 4.054 3.000 6.122 1.00 97.75 93 VAL A O 1
ATOM 693 N N . PHE A 1 94 ? 1.844 3.374 6.369 1.00 97.88 94 PHE A N 1
ATOM 694 C CA . PHE A 1 94 ? 1.635 2.535 7.532 1.00 97.88 94 PHE A CA 1
ATOM 695 C C . PHE A 1 94 ? 0.761 1.334 7.184 1.00 97.88 94 PHE A C 1
ATOM 697 O O . PHE A 1 94 ? -0.094 1.408 6.298 1.00 97.88 94 PHE A O 1
ATOM 704 N N . ALA A 1 95 ? 0.947 0.237 7.911 1.00 97.38 95 ALA A N 1
ATOM 705 C CA . ALA A 1 95 ? 0.066 -0.921 7.889 1.00 97.38 95 ALA A CA 1
ATOM 706 C C . ALA A 1 95 ? -0.327 -1.317 9.314 1.00 97.38 95 ALA A C 1
ATOM 708 O O . ALA A 1 95 ? 0.534 -1.452 10.177 1.00 97.38 95 ALA A O 1
ATOM 709 N N . HIS A 1 96 ? -1.622 -1.496 9.553 1.00 96.69 96 HIS A N 1
ATOM 710 C CA . HIS A 1 96 ? -2.189 -1.873 10.838 1.00 96.69 96 HIS A CA 1
ATOM 711 C C . HIS A 1 96 ? -2.732 -3.303 10.798 1.00 96.69 96 HIS A C 1
ATOM 713 O O . HIS A 1 96 ? -3.617 -3.623 9.996 1.00 96.69 96 HIS A O 1
ATOM 719 N N . ASP A 1 97 ? -2.211 -4.145 11.687 1.00 94.94 97 ASP A N 1
ATOM 720 C CA . ASP A 1 97 ? -2.584 -5.550 11.835 1.00 94.94 97 ASP A CA 1
ATOM 721 C C . ASP A 1 97 ? -3.815 -5.708 12.742 1.00 94.94 97 ASP A C 1
ATOM 723 O O . ASP A 1 97 ? -3.791 -5.377 13.927 1.00 94.94 97 ASP A O 1
ATOM 727 N N . LEU A 1 98 ? -4.886 -6.263 12.178 1.00 90.69 98 LEU A N 1
ATOM 728 C CA . LEU A 1 98 ? -6.168 -6.557 12.820 1.00 90.69 98 LEU A CA 1
ATOM 729 C C . LEU A 1 98 ? -6.338 -8.042 13.169 1.00 90.69 98 LEU A C 1
ATOM 731 O O . LEU A 1 98 ? -7.474 -8.519 13.330 1.00 90.69 98 LEU A O 1
ATOM 735 N N . THR A 1 99 ? -5.241 -8.796 13.239 1.00 86.31 99 THR A N 1
ATOM 736 C CA . THR A 1 99 ? -5.255 -10.214 13.596 1.00 86.31 99 THR A CA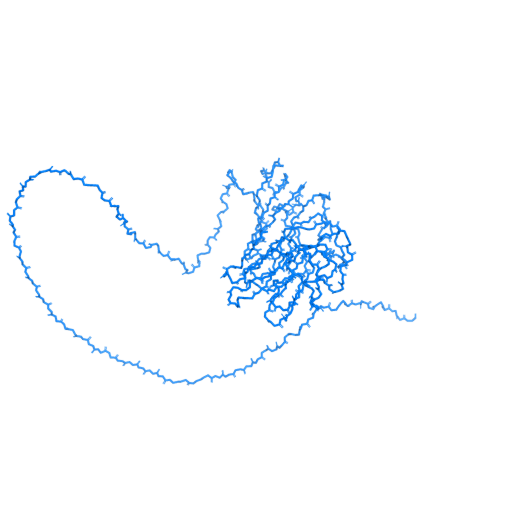 1
ATOM 737 C C . THR A 1 99 ? -5.915 -10.415 14.971 1.00 86.31 99 THR A C 1
ATOM 739 O O . THR A 1 99 ? -5.546 -9.758 15.952 1.00 86.31 99 THR A O 1
ATOM 742 N N . PRO A 1 100 ? -6.897 -11.335 15.092 1.00 67.38 100 PRO A N 1
ATOM 743 C CA . PRO A 1 100 ? -7.604 -11.573 16.347 1.00 67.38 100 PRO A CA 1
ATOM 744 C C . PRO A 1 100 ? -6.655 -11.914 17.505 1.00 67.38 100 PRO A C 1
ATOM 746 O O . PRO A 1 100 ? -5.887 -12.871 17.428 1.00 67.38 100 PRO A O 1
ATOM 749 N N . GLY A 1 101 ? -6.751 -11.159 18.604 1.00 61.38 101 GLY A N 1
ATOM 750 C CA . GLY A 1 101 ? -5.931 -11.340 19.811 1.00 61.38 101 GLY A CA 1
ATOM 751 C C . GLY A 1 101 ? -5.016 -10.158 20.135 1.00 61.38 101 GLY A C 1
ATOM 752 O O . GLY A 1 101 ? -4.526 -10.071 21.259 1.00 61.38 101 GLY A O 1
ATOM 753 N N . LEU A 1 102 ? -4.847 -9.225 19.196 1.00 59.31 102 LEU A N 1
ATOM 754 C CA . LEU A 1 102 ? -4.298 -7.899 19.453 1.00 59.31 102 LEU A CA 1
ATOM 755 C C . LEU A 1 102 ? -5.467 -6.971 19.802 1.00 59.31 102 LEU A C 1
ATOM 757 O O . LEU A 1 102 ? -6.232 -6.582 18.926 1.00 59.31 102 LEU A O 1
ATOM 761 N N . THR A 1 103 ? -5.663 -6.655 21.083 1.00 56.97 103 THR A N 1
ATOM 762 C CA . THR A 1 103 ? -6.806 -5.839 21.541 1.00 56.97 103 THR A CA 1
ATOM 763 C C . THR A 1 103 ? -6.831 -4.434 20.913 1.00 56.97 103 THR A C 1
ATOM 765 O O . THR A 1 103 ? -7.909 -3.857 20.809 1.00 56.97 103 THR A O 1
ATOM 768 N N . SER A 1 104 ? -5.678 -3.937 20.447 1.00 66.88 104 SER A N 1
ATOM 769 C CA . SER A 1 104 ? -5.510 -2.636 19.775 1.00 66.88 104 SER A CA 1
ATOM 770 C C . SER A 1 104 ? -4.750 -2.725 18.439 1.00 66.88 104 SER A C 1
ATOM 772 O O . SER A 1 104 ? -4.320 -1.701 17.923 1.00 66.88 104 SER A O 1
ATOM 774 N N . GLY A 1 105 ? -4.555 -3.935 17.891 1.00 84.69 105 GLY A N 1
ATOM 775 C CA . GLY A 1 105 ? -3.702 -4.154 16.713 1.00 84.69 105 GLY A CA 1
ATOM 776 C C . GLY A 1 105 ? -2.240 -3.723 16.908 1.00 84.69 105 GLY A C 1
ATOM 777 O O . GLY A 1 105 ? -1.806 -3.433 18.024 1.00 84.69 105 GLY A O 1
ATOM 778 N N . VAL A 1 106 ? -1.458 -3.726 15.827 1.00 92.44 106 VAL A N 1
ATOM 779 C CA . VAL A 1 106 ? -0.104 -3.141 15.779 1.00 92.44 106 VAL A CA 1
ATOM 780 C C . VAL A 1 106 ? 0.048 -2.386 14.465 1.00 92.44 106 VAL A C 1
ATOM 782 O O . VAL A 1 106 ? -0.257 -2.937 13.409 1.00 92.44 106 VAL A O 1
ATOM 785 N N . THR A 1 107 ? 0.544 -1.152 14.535 1.00 95.56 107 THR A N 1
ATOM 786 C CA . THR A 1 107 ? 0.866 -0.334 13.360 1.00 95.56 107 THR A CA 1
ATOM 787 C C . THR A 1 107 ? 2.353 -0.418 13.041 1.00 95.56 107 THR A C 1
ATOM 789 O O . THR A 1 107 ? 3.203 -0.341 13.928 1.00 95.56 107 THR A O 1
ATOM 792 N N . TYR A 1 108 ? 2.663 -0.562 11.759 1.00 94.94 108 TYR A N 1
ATOM 793 C CA . TYR A 1 108 ? 4.010 -0.659 11.219 1.00 94.94 108 TYR A CA 1
ATOM 794 C C . TYR A 1 108 ? 4.235 0.442 10.189 1.00 94.94 108 TYR A C 1
ATOM 796 O O . TYR A 1 108 ? 3.419 0.593 9.284 1.00 94.94 108 TYR A O 1
ATOM 804 N N . LYS A 1 109 ? 5.356 1.158 10.285 1.00 95.56 109 LYS A N 1
ATOM 805 C CA . LYS A 1 109 ? 5.852 2.052 9.232 1.00 95.56 109 LYS A CA 1
ATOM 806 C C . LYS A 1 109 ? 6.589 1.227 8.179 1.00 95.56 109 LYS A C 1
ATOM 808 O O . LYS A 1 109 ? 7.481 0.452 8.522 1.00 95.56 109 LYS A O 1
ATOM 813 N N . LEU A 1 110 ? 6.207 1.368 6.913 1.00 95.12 110 LEU A N 1
ATOM 814 C CA . LEU A 1 110 ? 6.769 0.589 5.801 1.00 95.12 110 LEU A CA 1
ATOM 815 C C . LEU A 1 110 ? 7.827 1.366 5.010 1.00 95.12 110 LEU A C 1
ATOM 817 O O . LEU A 1 110 ? 8.673 0.772 4.344 1.00 95.12 110 LEU A O 1
ATOM 821 N N . THR A 1 111 ? 7.784 2.694 5.080 1.00 94.62 111 THR A N 1
ATOM 822 C CA . THR A 1 111 ? 8.652 3.614 4.339 1.00 94.62 111 THR A CA 1
ATOM 823 C C . THR A 1 111 ? 9.874 3.989 5.161 1.00 94.62 111 THR A C 1
ATOM 825 O O . THR A 1 111 ? 10.018 5.102 5.646 1.00 94.62 111 THR A O 1
ATOM 828 N N . VAL A 1 112 ? 10.760 3.012 5.336 1.00 92.31 112 VAL A N 1
ATOM 829 C CA . VAL A 1 112 ? 12.029 3.178 6.054 1.00 92.31 112 VAL A CA 1
ATOM 830 C C . VAL A 1 112 ? 13.205 3.108 5.089 1.00 92.31 112 VAL A C 1
ATOM 832 O O . VAL A 1 112 ? 13.192 2.331 4.131 1.00 92.31 112 VAL A O 1
ATOM 835 N N . ASN A 1 113 ? 14.246 3.889 5.361 1.00 91.31 113 ASN A N 1
ATOM 836 C CA . ASN A 1 113 ? 15.503 3.823 4.630 1.00 91.31 113 ASN A CA 1
ATOM 837 C C . ASN A 1 113 ? 16.071 2.398 4.708 1.00 91.31 113 ASN A C 1
ATOM 839 O O . ASN A 1 113 ? 16.351 1.882 5.794 1.00 91.31 113 ASN A O 1
ATOM 843 N N . ALA A 1 114 ? 16.286 1.763 3.556 1.00 87.94 114 ALA A N 1
ATOM 844 C CA . ALA A 1 114 ? 16.662 0.351 3.493 1.00 87.94 114 ALA A CA 1
ATOM 845 C C . ALA A 1 114 ? 18.039 0.041 4.103 1.00 87.94 114 ALA A C 1
ATOM 847 O O . ALA A 1 114 ? 18.314 -1.106 4.457 1.00 87.94 114 ALA A O 1
ATOM 848 N N . SER A 1 115 ? 18.920 1.040 4.209 1.00 86.81 115 SER A N 1
ATOM 849 C CA . SER A 1 115 ? 20.289 0.864 4.706 1.00 86.81 115 SER A CA 1
ATOM 850 C C . SER A 1 115 ? 20.425 1.170 6.195 1.00 86.81 115 SER A C 1
ATOM 852 O O . SER A 1 115 ? 21.209 0.518 6.885 1.00 86.81 115 SER A O 1
ATOM 854 N N . THR A 1 116 ? 19.699 2.172 6.693 1.00 89.12 116 THR A N 1
ATOM 855 C CA . THR A 1 116 ? 19.833 2.658 8.076 1.00 89.12 116 THR A CA 1
ATOM 856 C C . THR A 1 116 ? 18.670 2.244 8.971 1.00 89.12 116 THR A C 1
ATOM 858 O O . THR A 1 116 ? 18.829 2.234 10.190 1.00 89.12 116 THR A O 1
ATOM 861 N N . GLY A 1 117 ? 17.516 1.906 8.387 1.00 87.50 117 GLY A N 1
ATOM 862 C CA . GLY A 1 117 ? 16.255 1.713 9.103 1.00 87.50 117 GLY A CA 1
ATOM 863 C C . GLY A 1 117 ? 15.643 3.007 9.650 1.00 87.50 117 GLY A C 1
ATOM 864 O O . GLY A 1 117 ? 14.680 2.926 10.405 1.00 87.50 117 GLY A O 1
ATOM 865 N N . GLY A 1 118 ? 16.216 4.171 9.323 1.00 89.50 118 GLY A N 1
ATOM 866 C CA . GLY A 1 118 ? 15.671 5.483 9.675 1.00 89.50 118 GLY A CA 1
ATOM 867 C C . GLY A 1 118 ? 14.684 6.006 8.631 1.00 89.50 118 GLY A C 1
ATOM 868 O O . GLY A 1 118 ? 14.148 5.238 7.833 1.00 89.50 118 GLY A O 1
ATOM 869 N N . GLU A 1 119 ? 14.493 7.323 8.620 1.00 92.06 119 GLU A N 1
ATOM 870 C CA . GLU A 1 119 ? 13.562 7.992 7.708 1.00 92.06 119 GLU A CA 1
ATOM 871 C C . GLU A 1 119 ? 13.985 7.875 6.245 1.00 92.06 119 GLU A C 1
ATOM 873 O O . GLU A 1 119 ? 15.159 8.063 5.911 1.00 92.06 119 GLU A O 1
ATOM 878 N N . ALA A 1 120 ? 13.019 7.555 5.385 1.00 92.00 120 ALA A N 1
ATOM 879 C CA . ALA A 1 120 ? 13.189 7.616 3.941 1.00 92.00 120 ALA A CA 1
ATOM 880 C C . ALA A 1 120 ? 13.070 9.065 3.451 1.00 92.00 120 ALA A C 1
ATOM 882 O O . ALA A 1 120 ? 12.354 9.876 4.027 1.00 92.00 120 ALA A O 1
ATOM 883 N N . ASN A 1 121 ? 13.752 9.406 2.364 1.00 90.06 121 ASN A N 1
ATOM 884 C CA . ASN A 1 121 ? 13.926 10.800 1.947 1.00 90.06 121 ASN A CA 1
ATOM 885 C C . ASN A 1 121 ? 12.909 11.304 0.903 1.00 90.06 121 ASN A C 1
ATOM 887 O O . ASN A 1 121 ? 13.185 12.274 0.191 1.00 90.06 121 ASN A O 1
ATOM 891 N N . GLY A 1 122 ? 11.744 10.666 0.785 1.00 89.31 122 GLY A N 1
ATOM 892 C CA . GLY A 1 122 ? 10.737 11.054 -0.199 1.00 89.31 122 GLY A CA 1
ATOM 893 C C . GLY A 1 122 ? 9.335 10.545 0.104 1.00 89.31 122 GLY A C 1
ATOM 894 O O . GLY A 1 122 ? 9.132 9.499 0.716 1.00 89.31 122 GLY A O 1
ATOM 895 N N . GLN A 1 123 ? 8.350 11.312 -0.360 1.00 91.62 123 GLN A N 1
ATOM 896 C CA . GLN A 1 123 ? 6.955 11.142 0.031 1.00 91.62 123 GLN A CA 1
ATOM 897 C C . GLN A 1 123 ? 6.317 9.910 -0.626 1.00 91.62 123 GLN A C 1
ATOM 899 O O . GLN A 1 123 ? 6.342 9.797 -1.859 1.00 91.62 123 GLN A O 1
ATOM 904 N N . PRO A 1 124 ? 5.708 9.013 0.162 1.00 95.25 124 PRO A N 1
ATOM 905 C CA . PRO A 1 124 ? 4.969 7.870 -0.314 1.00 95.25 124 PRO A CA 1
ATOM 906 C C . PRO A 1 124 ? 3.454 8.126 -0.331 1.00 95.25 124 PRO A C 1
ATOM 908 O O . PRO A 1 124 ? 2.902 8.828 0.511 1.00 95.25 124 PRO A O 1
ATOM 911 N N . TYR A 1 125 ? 2.756 7.510 -1.283 1.00 95.62 125 TYR A N 1
ATOM 912 C CA . TYR A 1 125 ? 1.305 7.642 -1.426 1.00 95.62 125 TYR A CA 1
ATOM 913 C C . TYR A 1 125 ? 0.660 6.348 -1.935 1.00 95.62 125 TYR A C 1
ATOM 915 O O . TYR A 1 125 ? 1.326 5.444 -2.442 1.00 95.62 125 TYR A O 1
ATOM 923 N N . ASN A 1 126 ? -0.673 6.305 -1.869 1.00 95.94 126 ASN A N 1
ATOM 924 C CA . ASN A 1 126 ? -1.516 5.302 -2.527 1.00 95.94 126 ASN A CA 1
ATOM 925 C C . ASN A 1 126 ? -1.105 3.842 -2.249 1.00 95.94 126 ASN A C 1
ATOM 927 O O . ASN A 1 126 ? -0.840 3.101 -3.202 1.00 95.94 126 ASN A O 1
ATOM 931 N N . PRO A 1 127 ? -1.060 3.405 -0.976 1.00 98.00 127 PRO A N 1
ATOM 932 C CA . PRO A 1 127 ? -0.775 2.012 -0.680 1.00 98.00 127 PRO A CA 1
ATOM 933 C C . PRO A 1 127 ? -1.866 1.081 -1.228 1.00 98.00 127 PRO A C 1
ATOM 935 O O . PRO A 1 127 ? -3.037 1.455 -1.360 1.00 98.00 127 PRO A O 1
ATOM 938 N N . SER A 1 128 ? -1.480 -0.153 -1.540 1.00 98.31 128 SER A N 1
ATOM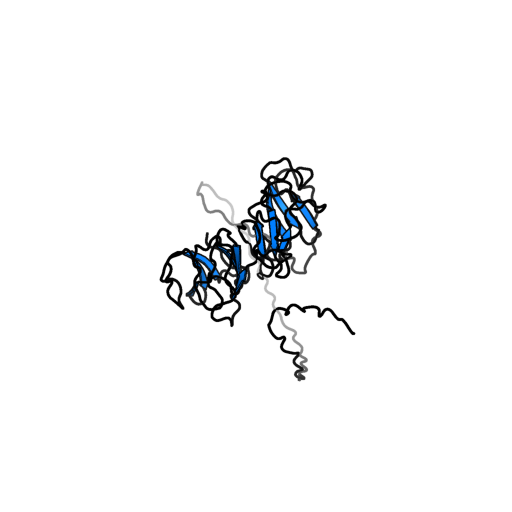 939 C CA . SER A 1 128 ? -2.391 -1.230 -1.896 1.00 98.31 128 SER A CA 1
ATOM 940 C C . SER A 1 128 ? -1.919 -2.581 -1.366 1.00 98.31 128 SER A C 1
ATOM 942 O O . SER A 1 128 ? -0.731 -2.894 -1.433 1.00 98.31 128 SER A O 1
ATOM 944 N N . LEU A 1 129 ? -2.853 -3.384 -0.856 1.00 98.44 129 LEU A N 1
ATOM 945 C CA . LEU A 1 129 ? -2.604 -4.659 -0.189 1.00 98.44 129 LEU A CA 1
ATOM 946 C C . LEU A 1 129 ? -2.976 -5.864 -1.057 1.00 98.44 129 LEU A C 1
ATOM 948 O O . LEU A 1 129 ? -3.987 -5.895 -1.757 1.00 98.44 129 LEU A O 1
ATOM 952 N N . SER A 1 130 ? -2.158 -6.907 -0.949 1.00 98.38 130 SER A N 1
ATOM 953 C CA . SER A 1 130 ? -2.501 -8.263 -1.392 1.00 98.38 130 SER A CA 1
ATOM 954 C C . SER A 1 130 ? -3.592 -8.889 -0.508 1.00 98.38 130 SER A C 1
ATOM 956 O O . SER A 1 130 ? -3.976 -8.346 0.529 1.00 98.38 130 SER A O 1
ATOM 958 N N . TYR A 1 131 ? -4.128 -10.043 -0.923 1.00 98.06 131 TYR A N 1
ATOM 959 C CA . TYR A 1 131 ? -5.263 -10.684 -0.251 1.00 98.06 131 TYR A CA 1
ATOM 960 C C . TYR A 1 131 ? -4.959 -11.004 1.214 1.00 98.06 131 TYR A C 1
ATOM 962 O O . TYR A 1 131 ? -5.821 -10.830 2.062 1.00 98.06 131 TYR A O 1
ATOM 970 N N . ASP A 1 132 ? -3.748 -11.467 1.492 1.00 96.06 132 ASP A N 1
ATOM 971 C CA . ASP A 1 132 ? -3.287 -11.892 2.812 1.00 96.06 132 ASP A CA 1
ATOM 972 C C . ASP A 1 132 ? -2.557 -10.777 3.582 1.00 96.06 132 ASP A C 1
ATOM 974 O O . ASP A 1 132 ? -2.069 -10.998 4.686 1.00 96.06 132 ASP A O 1
ATOM 978 N N . GLY A 1 133 ? -2.438 -9.586 2.985 1.00 95.75 133 GLY A N 1
ATOM 979 C CA . GLY A 1 133 ? -1.745 -8.440 3.567 1.00 95.75 133 GLY A CA 1
ATOM 980 C C . GLY A 1 133 ? -0.220 -8.578 3.670 1.00 95.75 133 GLY A C 1
ATOM 981 O O . GLY A 1 133 ? 0.437 -7.672 4.182 1.00 95.75 133 GLY A O 1
ATOM 982 N N . TRP A 1 134 ? 0.374 -9.660 3.155 1.00 94.88 134 TRP A N 1
ATOM 983 C CA . TRP A 1 134 ? 1.822 -9.908 3.247 1.00 94.88 134 TRP A CA 1
ATOM 984 C C . TRP A 1 134 ? 2.644 -9.190 2.177 1.00 94.88 134 TRP A C 1
ATOM 986 O O . TRP A 1 134 ? 3.872 -9.231 2.191 1.00 94.88 134 TRP A O 1
ATOM 996 N N . TYR A 1 135 ? 1.980 -8.521 1.244 1.00 97.56 135 TYR A N 1
ATOM 997 C CA . TYR A 1 135 ? 2.626 -7.675 0.255 1.00 97.56 135 TYR A CA 1
ATOM 998 C C . TYR A 1 135 ? 1.862 -6.368 0.103 1.00 97.56 135 TYR A C 1
ATOM 1000 O O . TYR A 1 135 ? 0.656 -6.390 -0.178 1.00 97.56 135 TYR A O 1
ATOM 1008 N N . VAL A 1 136 ? 2.578 -5.257 0.264 1.00 98.12 136 VAL A N 1
ATOM 1009 C CA . VAL A 1 136 ? 2.065 -3.893 0.108 1.00 98.12 136 VAL A CA 1
ATOM 1010 C C . VAL A 1 136 ? 2.781 -3.261 -1.074 1.00 98.12 136 VAL A C 1
ATOM 1012 O O . VAL A 1 136 ? 3.999 -3.358 -1.169 1.00 98.12 136 VAL A O 1
ATOM 1015 N N . VAL A 1 137 ? 2.058 -2.600 -1.970 1.00 98.31 137 VAL A N 1
ATOM 1016 C CA . VAL A 1 137 ? 2.657 -1.726 -2.987 1.00 98.31 137 VAL A CA 1
ATOM 1017 C C . VAL A 1 137 ? 2.258 -0.288 -2.738 1.00 98.31 137 VAL A C 1
ATOM 1019 O O . VAL A 1 137 ? 1.154 -0.038 -2.276 1.00 98.31 137 VAL A O 1
ATOM 1022 N N . TYR A 1 138 ? 3.135 0.653 -3.042 1.00 98.06 138 TYR A N 1
ATOM 1023 C CA . TYR A 1 138 ? 2.882 2.084 -2.903 1.00 98.06 138 TYR A CA 1
ATOM 1024 C C . TYR A 1 138 ? 3.771 2.846 -3.883 1.00 98.06 138 TYR A C 1
ATOM 1026 O O . TYR A 1 138 ? 4.751 2.302 -4.394 1.00 98.06 138 TYR A O 1
ATOM 1034 N N . GLN A 1 139 ? 3.412 4.090 -4.183 1.00 96.50 139 GLN A N 1
ATOM 1035 C CA . GLN A 1 139 ? 4.299 4.973 -4.940 1.00 96.50 139 GLN A CA 1
ATOM 1036 C C . GLN A 1 139 ? 5.163 5.775 -3.966 1.00 96.50 139 GLN A C 1
ATOM 1038 O O . GLN A 1 139 ? 4.675 6.111 -2.890 1.00 96.50 139 GLN A O 1
ATOM 1043 N N . SER A 1 140 ? 6.399 6.110 -4.324 1.00 95.38 140 SER A N 1
ATOM 1044 C CA . SER A 1 140 ? 7.242 7.033 -3.558 1.00 95.38 140 SER A CA 1
ATOM 1045 C C . SER A 1 140 ? 8.266 7.724 -4.454 1.00 95.38 140 SER A C 1
ATOM 1047 O O . SER A 1 140 ? 8.724 7.132 -5.424 1.00 95.38 140 SER A O 1
ATOM 1049 N N . GLY A 1 141 ? 8.618 8.970 -4.130 1.00 92.56 141 GLY A N 1
ATOM 1050 C CA . GLY A 1 141 ? 9.758 9.680 -4.731 1.00 92.56 141 GLY A CA 1
ATOM 1051 C C . GLY A 1 141 ? 11.058 9.559 -3.927 1.00 92.56 141 GLY A C 1
ATOM 1052 O O . GLY A 1 141 ? 11.967 10.361 -4.124 1.00 92.56 141 GLY A O 1
ATOM 1053 N N . ALA A 1 142 ? 11.115 8.649 -2.951 1.00 92.25 14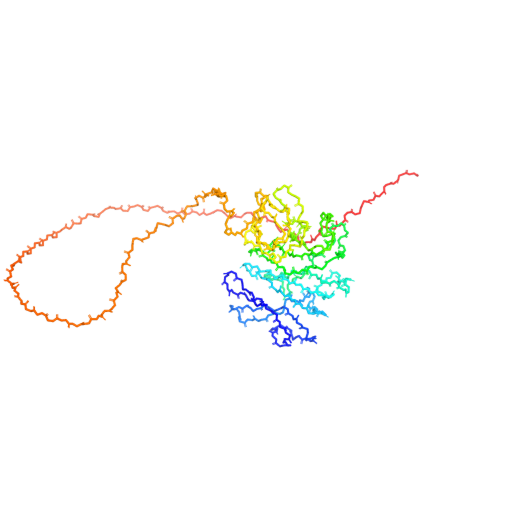2 ALA A N 1
ATOM 1054 C CA . ALA A 1 142 ? 12.297 8.437 -2.126 1.00 92.25 142 ALA A CA 1
ATOM 1055 C C . ALA A 1 142 ? 13.386 7.690 -2.897 1.00 92.25 142 ALA A C 1
ATOM 1057 O O . ALA A 1 142 ? 13.132 6.677 -3.544 1.00 92.25 142 ALA A O 1
ATOM 1058 N N . THR A 1 143 ? 14.627 8.132 -2.739 1.00 91.50 143 THR A N 1
ATOM 1059 C CA . THR A 1 143 ? 15.788 7.539 -3.408 1.00 91.50 143 THR A CA 1
ATOM 1060 C C . THR A 1 143 ? 16.457 6.440 -2.579 1.00 91.50 143 THR A C 1
ATOM 1062 O O . THR A 1 143 ? 17.459 5.872 -3.015 1.00 91.50 143 THR A O 1
ATOM 1065 N N . ASP A 1 144 ? 15.972 6.188 -1.359 1.00 90.81 144 ASP A N 1
ATOM 1066 C CA . ASP A 1 144 ? 16.650 5.392 -0.328 1.00 90.81 144 ASP A CA 1
ATOM 1067 C C . ASP A 1 144 ? 15.780 4.298 0.329 1.00 90.81 144 ASP A C 1
ATOM 1069 O O . ASP A 1 144 ? 16.222 3.629 1.267 1.00 90.81 144 ASP A O 1
ATOM 1073 N N . LEU A 1 145 ? 14.581 4.043 -0.205 1.00 89.06 145 LEU A N 1
ATOM 1074 C CA . LEU A 1 145 ? 13.719 2.918 0.195 1.00 89.06 145 LEU A CA 1
ATOM 1075 C C . LEU A 1 145 ? 14.243 1.549 -0.263 1.00 89.06 145 LEU A C 1
ATOM 1077 O O . LEU A 1 145 ? 13.775 0.516 0.206 1.00 89.06 145 LEU A O 1
ATOM 1081 N N . GLY A 1 146 ? 15.186 1.516 -1.201 1.00 83.31 146 GLY A N 1
ATOM 1082 C CA . GLY A 1 146 ? 15.695 0.294 -1.815 1.00 83.31 146 GLY A CA 1
ATOM 1083 C C . GLY A 1 146 ? 16.991 0.559 -2.583 1.00 83.31 146 GLY A C 1
ATOM 1084 O O . GLY A 1 146 ? 17.816 1.348 -2.116 1.00 83.31 146 GLY A O 1
ATOM 1085 N N . PRO A 1 147 ? 17.212 -0.082 -3.749 1.00 76.56 147 PRO A N 1
ATOM 1086 C CA . PRO A 1 147 ? 18.305 0.298 -4.641 1.00 76.56 147 PRO A CA 1
ATOM 1087 C C . PRO A 1 147 ? 18.251 1.797 -4.956 1.00 76.56 147 PRO A C 1
ATOM 1089 O O . PRO A 1 147 ? 17.160 2.348 -5.089 1.00 76.56 147 PRO A O 1
ATOM 1092 N N . ALA A 1 148 ? 19.420 2.431 -5.078 1.00 73.38 148 ALA A N 1
ATOM 1093 C CA . ALA A 1 148 ? 19.511 3.861 -5.354 1.00 73.38 148 ALA A CA 1
ATOM 1094 C C . ALA A 1 148 ? 18.722 4.228 -6.618 1.00 73.38 148 ALA A C 1
ATOM 1096 O O . ALA A 1 148 ? 18.912 3.615 -7.671 1.00 73.38 148 ALA A O 1
ATOM 1097 N N . ASP A 1 149 ? 17.867 5.235 -6.485 1.00 81.81 149 ASP A N 1
ATOM 1098 C CA . ASP A 1 149 ? 17.065 5.781 -7.575 1.00 81.81 149 ASP A CA 1
ATOM 1099 C C . ASP A 1 149 ? 17.960 6.497 -8.604 1.00 81.81 149 ASP A C 1
ATOM 1101 O O . ASP A 1 149 ? 18.722 7.412 -8.275 1.00 81.81 149 ASP A O 1
ATOM 1105 N N . ALA A 1 150 ? 17.880 6.058 -9.862 1.00 82.69 150 ALA A N 1
ATOM 1106 C CA . ALA A 1 150 ? 18.623 6.636 -10.977 1.00 82.69 150 ALA A CA 1
ATOM 1107 C C . ALA A 1 150 ? 18.004 7.937 -11.531 1.00 82.69 150 ALA A C 1
ATOM 1109 O O . ALA A 1 150 ? 18.673 8.646 -12.288 1.00 82.69 150 ALA A O 1
ATOM 1110 N N . TYR A 1 151 ? 16.758 8.255 -11.171 1.00 85.06 151 TYR A N 1
ATOM 1111 C CA . TYR A 1 151 ? 15.955 9.366 -11.687 1.00 85.06 151 TYR A CA 1
ATOM 1112 C C . TYR A 1 151 ? 15.267 10.155 -10.554 1.00 85.06 151 TYR A C 1
ATOM 1114 O O . TYR A 1 151 ? 14.036 10.267 -10.530 1.00 85.06 151 TYR A O 1
ATOM 1122 N N . PRO A 1 152 ? 16.054 10.782 -9.656 1.00 81.81 152 PRO A N 1
ATOM 1123 C CA . PRO A 1 152 ? 15.522 11.482 -8.493 1.00 81.81 152 PRO A CA 1
ATOM 1124 C C . PRO A 1 152 ? 14.510 12.564 -8.880 1.00 81.81 152 PRO A C 1
ATOM 1126 O O . PRO A 1 152 ? 14.720 13.335 -9.819 1.00 81.81 152 PRO A O 1
ATOM 1129 N N . GLY A 1 153 ? 13.423 12.641 -8.111 1.00 81.25 153 GLY A N 1
ATOM 1130 C CA . GLY A 1 153 ? 12.309 13.565 -8.343 1.00 81.25 153 GLY A CA 1
ATOM 1131 C C . GLY A 1 153 ? 11.169 12.973 -9.178 1.00 81.25 153 GLY A C 1
ATOM 1132 O O . GLY A 1 153 ? 10.087 13.562 -9.209 1.00 81.25 153 GLY A O 1
ATOM 1133 N N . SER A 1 154 ? 11.372 11.801 -9.787 1.00 88.88 154 SER A N 1
ATOM 1134 C CA . SER A 1 154 ? 10.285 10.987 -10.335 1.00 88.88 154 SER A CA 1
ATOM 1135 C C . SER A 1 154 ? 9.717 10.081 -9.244 1.00 88.88 154 SER A C 1
ATOM 1137 O O . SER A 1 154 ? 10.440 9.614 -8.373 1.00 88.88 154 SER A O 1
ATOM 1139 N N . ALA A 1 155 ? 8.404 9.857 -9.260 1.00 93.06 155 ALA A N 1
ATOM 1140 C CA . ALA A 1 155 ? 7.794 8.889 -8.353 1.00 93.06 155 ALA A CA 1
ATOM 1141 C C . ALA A 1 155 ? 7.931 7.493 -8.957 1.00 93.06 155 ALA A C 1
ATOM 1143 O O . ALA A 1 155 ? 7.700 7.322 -10.152 1.00 93.06 155 ALA A O 1
ATOM 1144 N N . ASP A 1 156 ? 8.232 6.505 -8.131 1.00 95.94 156 ASP A N 1
ATOM 1145 C CA . ASP A 1 156 ? 8.369 5.111 -8.518 1.00 95.94 156 ASP A CA 1
ATOM 1146 C C . ASP A 1 156 ? 7.428 4.215 -7.726 1.00 95.94 156 ASP A C 1
ATOM 1148 O O . ASP A 1 156 ? 6.921 4.588 -6.669 1.00 95.94 156 ASP A O 1
ATOM 1152 N N . ILE A 1 157 ? 7.190 3.005 -8.234 1.00 97.38 157 ILE A N 1
ATOM 1153 C CA . ILE A 1 157 ? 6.395 2.003 -7.530 1.00 97.38 157 ILE A CA 1
ATOM 1154 C C . ILE A 1 157 ? 7.322 1.111 -6.725 1.00 97.38 157 ILE A C 1
ATOM 1156 O O . ILE A 1 157 ? 8.172 0.426 -7.292 1.00 97.38 157 ILE A O 1
ATOM 1160 N N . TYR A 1 158 ? 7.087 1.046 -5.421 1.00 97.00 158 TYR A N 1
ATOM 1161 C CA . TYR A 1 158 ? 7.771 0.145 -4.509 1.00 97.00 158 TYR A CA 1
ATOM 1162 C C . TYR A 1 158 ? 6.817 -0.933 -4.004 1.00 97.00 158 TYR A C 1
ATOM 1164 O O . TYR A 1 158 ? 5.613 -0.717 -3.866 1.00 97.00 158 TYR A O 1
ATOM 1172 N N . GLY A 1 159 ? 7.361 -2.116 -3.742 1.00 96.00 159 GLY A N 1
ATOM 1173 C CA . GLY A 1 159 ? 6.664 -3.209 -3.079 1.00 96.00 159 GLY A CA 1
ATOM 1174 C C . GLY A 1 159 ? 7.404 -3.638 -1.827 1.00 96.00 159 GLY A C 1
ATOM 1175 O O . GLY A 1 159 ? 8.608 -3.868 -1.890 1.00 96.00 159 GLY A O 1
ATOM 1176 N N . TYR A 1 160 ? 6.689 -3.788 -0.721 1.00 94.44 160 TYR A N 1
ATOM 1177 C CA . TYR A 1 160 ? 7.211 -4.173 0.581 1.00 94.44 160 TYR A CA 1
ATOM 1178 C C . TYR A 1 160 ? 6.682 -5.550 0.978 1.00 94.44 160 TYR A C 1
ATOM 1180 O O . TYR A 1 160 ? 5.471 -5.783 0.971 1.00 94.44 160 TYR A O 1
ATOM 1188 N N . ASP A 1 161 ? 7.596 -6.462 1.305 1.00 91.62 161 ASP A N 1
ATOM 1189 C CA . ASP A 1 161 ? 7.299 -7.847 1.691 1.00 91.62 161 ASP A CA 1
ATOM 1190 C C . ASP A 1 161 ? 7.546 -8.146 3.172 1.00 91.62 161 ASP A C 1
ATOM 1192 O O . ASP A 1 161 ? 7.632 -9.313 3.535 1.00 91.62 161 ASP A O 1
ATOM 1196 N N . TRP A 1 162 ? 7.639 -7.123 4.028 1.00 88.44 162 TRP A N 1
ATOM 1197 C CA . TRP A 1 162 ? 7.975 -7.246 5.458 1.00 88.44 162 TRP A CA 1
ATOM 1198 C C . TRP A 1 162 ? 9.432 -7.603 5.773 1.00 88.44 162 TRP A C 1
ATOM 1200 O O . TRP A 1 162 ? 9.787 -7.737 6.945 1.00 88.44 162 TRP A O 1
ATOM 1210 N N . TRP A 1 163 ? 10.299 -7.680 4.759 1.00 83.81 163 TRP A N 1
ATOM 1211 C CA . TRP A 1 163 ? 11.752 -7.676 4.943 1.00 83.81 163 TRP A CA 1
ATOM 1212 C C . TRP A 1 163 ? 12.393 -6.424 4.356 1.00 83.81 163 TRP A C 1
ATOM 1214 O O . TRP A 1 163 ? 13.244 -5.824 5.012 1.00 83.81 163 TRP A O 1
ATOM 1224 N N . MET A 1 164 ? 12.004 -6.029 3.143 1.00 84.25 164 MET A N 1
ATOM 1225 C CA . MET A 1 164 ? 12.526 -4.827 2.489 1.00 84.25 164 MET A CA 1
ATOM 1226 C C . MET A 1 164 ? 11.570 -4.282 1.427 1.00 84.25 164 MET A C 1
ATOM 1228 O O . MET A 1 164 ? 10.699 -4.998 0.923 1.00 84.25 164 MET A O 1
ATOM 1232 N N . ALA A 1 165 ? 11.755 -3.012 1.058 1.00 90.69 165 ALA A N 1
ATOM 1233 C CA . ALA A 1 165 ? 11.105 -2.463 -0.122 1.00 90.69 165 ALA A CA 1
ATOM 1234 C C . ALA A 1 165 ? 11.915 -2.784 -1.389 1.00 90.69 165 ALA A C 1
ATOM 1236 O O . ALA A 1 165 ? 13.145 -2.841 -1.387 1.00 90.69 165 ALA A O 1
ATOM 1237 N N . ASN A 1 166 ? 11.199 -2.985 -2.491 1.00 91.88 166 ASN A N 1
ATOM 1238 C CA . ASN A 1 166 ? 11.746 -3.372 -3.785 1.00 91.88 166 ASN A CA 1
ATOM 1239 C C . ASN A 1 166 ? 11.166 -2.462 -4.867 1.00 91.88 166 ASN A C 1
ATOM 1241 O O . ASN A 1 166 ? 9.953 -2.259 -4.888 1.00 91.88 166 ASN A O 1
ATOM 1245 N N . LEU A 1 167 ? 11.989 -1.987 -5.800 1.00 95.00 167 LEU A N 1
ATOM 1246 C CA . LEU A 1 167 ? 11.518 -1.225 -6.957 1.00 95.00 167 LEU A CA 1
ATOM 1247 C C . LEU A 1 167 ? 10.749 -2.136 -7.936 1.00 95.00 167 LEU A C 1
ATOM 1249 O O . LEU A 1 167 ? 11.242 -3.189 -8.347 1.00 95.00 167 LEU A O 1
ATOM 1253 N N . LEU A 1 168 ? 9.539 -1.727 -8.316 1.00 96.62 168 LEU A N 1
ATOM 1254 C CA . LEU A 1 168 ? 8.614 -2.477 -9.173 1.00 96.62 168 LEU A CA 1
ATOM 1255 C C . LEU A 1 168 ? 8.336 -1.797 -10.519 1.00 96.62 168 LEU A C 1
ATOM 1257 O O . LEU A 1 168 ? 8.000 -2.497 -11.478 1.00 96.62 168 LEU A O 1
ATOM 1261 N N . SER A 1 169 ? 8.497 -0.475 -10.618 1.00 96.69 169 SER A N 1
ATOM 1262 C CA . SER A 1 169 ? 8.448 0.290 -11.873 1.00 96.69 169 SER A CA 1
ATOM 1263 C C . SER A 1 169 ? 9.724 0.068 -12.691 1.00 96.69 169 SER A C 1
ATOM 1265 O O . SER A 1 169 ? 10.557 0.950 -12.870 1.00 96.69 169 SER A O 1
ATOM 1267 N N . VAL A 1 170 ? 9.897 -1.156 -13.189 1.00 97.00 170 VAL A N 1
ATOM 1268 C CA . VAL A 1 170 ? 11.049 -1.562 -14.004 1.00 97.00 170 VAL A CA 1
ATOM 1269 C C . VAL A 1 170 ? 10.602 -2.209 -15.310 1.00 97.00 170 VAL A C 1
ATOM 1271 O O . VAL A 1 170 ? 9.548 -2.845 -15.379 1.00 97.00 170 VAL A O 1
ATOM 1274 N N . SER A 1 171 ? 11.421 -2.095 -16.352 1.00 97.31 171 SER A N 1
ATOM 1275 C CA . SER A 1 171 ? 11.264 -2.839 -17.600 1.00 97.31 171 SER A CA 1
ATOM 1276 C C . SER A 1 171 ? 11.465 -4.346 -17.376 1.00 97.31 171 SER A C 1
ATOM 1278 O O . SER A 1 171 ? 11.942 -4.793 -16.329 1.00 97.31 171 SER A O 1
ATOM 1280 N N . THR A 1 172 ? 11.160 -5.173 -18.379 1.00 96.94 172 THR A N 1
ATOM 1281 C CA . THR A 1 172 ? 11.450 -6.624 -18.324 1.00 96.94 172 THR A CA 1
ATOM 1282 C C . THR A 1 172 ? 12.943 -6.927 -18.121 1.00 96.94 172 THR A C 1
ATOM 1284 O O . THR A 1 172 ? 13.288 -7.935 -17.509 1.00 96.94 172 THR A O 1
ATOM 1287 N N . ALA A 1 173 ? 13.835 -6.037 -18.568 1.00 95.81 173 ALA A N 1
ATOM 1288 C CA . ALA A 1 173 ? 15.278 -6.156 -18.352 1.00 95.81 173 ALA A CA 1
ATOM 1289 C C . ALA A 1 173 ? 15.733 -5.681 -16.955 1.00 95.81 173 ALA A C 1
ATOM 1291 O O . ALA A 1 173 ? 16.921 -5.748 -16.650 1.00 95.81 173 ALA A O 1
ATOM 1292 N N . GLY A 1 174 ? 14.814 -5.197 -16.111 1.00 94.19 174 GLY A N 1
ATOM 1293 C CA . GLY A 1 174 ? 15.122 -4.649 -14.788 1.00 94.19 174 GLY A CA 1
ATOM 1294 C C . GLY A 1 174 ? 15.599 -3.195 -14.806 1.00 94.19 174 GLY A C 1
ATOM 1295 O O . GLY A 1 174 ? 16.067 -2.700 -13.788 1.00 94.19 174 GLY A O 1
ATOM 1296 N N . THR A 1 175 ? 15.494 -2.499 -15.941 1.00 95.06 175 THR A N 1
ATOM 1297 C CA . THR A 1 175 ? 15.817 -1.068 -16.027 1.00 95.06 175 THR A CA 1
ATOM 1298 C C . THR A 1 175 ? 14.710 -0.256 -15.370 1.00 95.06 175 THR A C 1
ATOM 1300 O O . THR A 1 175 ? 13.549 -0.426 -15.730 1.00 95.06 175 THR A O 1
ATOM 1303 N N . GLN A 1 176 ? 15.060 0.624 -14.437 1.00 95.19 176 GLN A N 1
ATOM 1304 C CA . GLN A 1 176 ? 14.119 1.531 -13.782 1.00 95.19 176 GLN A CA 1
ATOM 1305 C C . GLN A 1 176 ? 13.378 2.427 -14.786 1.00 95.19 176 GLN A C 1
ATOM 1307 O O . GLN A 1 176 ? 13.958 2.857 -15.787 1.00 95.19 176 GLN A O 1
ATOM 1312 N N . ALA A 1 177 ? 12.102 2.694 -14.503 1.00 95.94 177 ALA A N 1
ATOM 1313 C CA . ALA A 1 177 ? 11.296 3.703 -15.175 1.00 95.94 177 ALA A CA 1
ATOM 1314 C C . ALA A 1 177 ? 11.994 5.068 -15.127 1.00 95.94 177 ALA A C 1
ATOM 1316 O O . ALA A 1 177 ? 12.415 5.527 -14.077 1.00 95.94 177 ALA A O 1
ATOM 1317 N N . ASN A 1 178 ? 12.125 5.729 -16.268 1.00 94.75 178 ASN A N 1
ATOM 1318 C CA . ASN A 1 178 ? 12.830 7.010 -16.366 1.00 94.75 178 ASN A CA 1
ATOM 1319 C C . ASN A 1 178 ? 11.927 8.248 -16.256 1.00 94.75 178 ASN A C 1
ATOM 1321 O O . ASN A 1 178 ? 12.333 9.333 -16.669 1.00 94.75 178 ASN A O 1
ATOM 1325 N N . ASP A 1 179 ? 10.707 8.061 -15.764 1.00 95.50 179 ASP A N 1
ATOM 1326 C CA . ASP A 1 179 ? 9.711 9.101 -15.517 1.00 95.50 179 ASP A CA 1
ATOM 1327 C C . ASP A 1 179 ? 8.678 8.563 -14.506 1.00 95.50 179 ASP A C 1
ATOM 1329 O O . ASP A 1 179 ? 8.690 7.375 -14.159 1.00 95.50 179 ASP A O 1
ATOM 1333 N N . HIS A 1 180 ? 7.762 9.419 -14.055 1.00 95.06 180 HIS A N 1
ATOM 1334 C CA . HIS A 1 180 ? 6.796 9.128 -13.003 1.00 95.06 180 HIS A CA 1
ATOM 1335 C C . HIS A 1 180 ? 5.994 7.844 -13.256 1.00 95.06 180 HIS A C 1
ATOM 1337 O O . HIS A 1 180 ? 5.387 7.645 -14.314 1.00 95.06 180 HIS A O 1
ATOM 1343 N N . SER A 1 181 ? 5.925 7.009 -12.222 1.00 97.31 181 SER A N 1
ATOM 1344 C CA . SER A 1 181 ? 5.038 5.862 -12.086 1.00 97.31 181 SER A CA 1
ATOM 1345 C C . SER A 1 181 ? 4.145 6.044 -10.857 1.00 97.31 181 SER A C 1
ATOM 1347 O O . SER A 1 181 ? 4.620 6.347 -9.764 1.00 97.31 181 SER A O 1
ATOM 1349 N N . THR A 1 182 ? 2.835 5.892 -11.031 1.00 96.94 182 THR A N 1
ATOM 1350 C CA . THR A 1 182 ? 1.822 6.259 -10.033 1.00 96.94 182 THR A CA 1
ATOM 1351 C C . THR A 1 182 ? 0.682 5.243 -9.952 1.00 96.94 182 THR A C 1
ATOM 1353 O O . THR A 1 182 ? 0.554 4.338 -10.778 1.00 96.94 182 THR A O 1
ATOM 1356 N N . GLU A 1 183 ? -0.155 5.394 -8.924 1.00 96.31 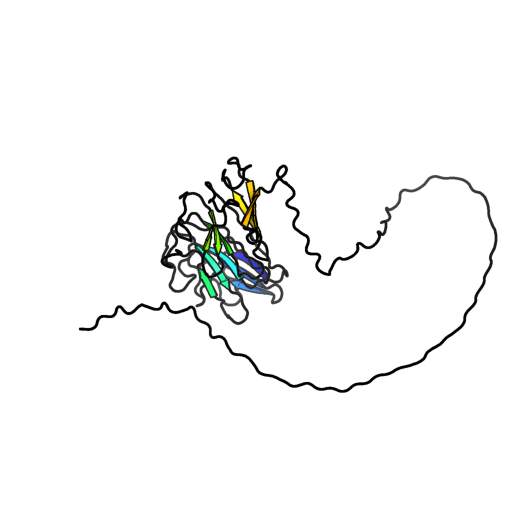183 GLU A N 1
ATOM 1357 C CA . GLU A 1 183 ? -1.404 4.642 -8.721 1.00 96.31 183 GLU A CA 1
ATOM 1358 C C . GLU A 1 183 ? -1.243 3.108 -8.766 1.00 96.31 183 GLU A C 1
ATOM 1360 O O . GLU A 1 183 ? -1.940 2.424 -9.524 1.00 96.31 183 GLU A O 1
ATOM 1365 N N . PRO A 1 184 ? -0.337 2.524 -7.962 1.00 98.06 184 PRO A N 1
ATOM 1366 C CA . PRO A 1 184 ? -0.127 1.090 -8.000 1.00 98.06 184 PRO A CA 1
ATOM 1367 C C . PRO A 1 184 ? -1.305 0.326 -7.395 1.00 98.06 184 PRO A C 1
ATOM 1369 O O . PRO A 1 184 ? -1.917 0.730 -6.401 1.00 98.06 184 PRO A O 1
ATOM 1372 N N . LYS A 1 185 ? -1.583 -0.841 -7.972 1.00 98.12 185 LYS A N 1
ATOM 1373 C CA . LYS A 1 185 ? -2.514 -1.839 -7.450 1.00 98.12 185 LYS A CA 1
ATOM 1374 C C . LYS A 1 185 ? -1.910 -3.225 -7.543 1.00 98.12 185 LYS A C 1
ATOM 1376 O O . LYS A 1 185 ? -1.375 -3.614 -8.579 1.00 98.12 185 LYS A O 1
ATOM 1381 N N . VAL A 1 186 ? -2.026 -3.983 -6.460 1.00 98.62 186 VAL A N 1
ATOM 1382 C CA . VAL A 1 186 ? -1.524 -5.354 -6.368 1.00 98.62 186 VAL A CA 1
ATOM 1383 C C . VAL A 1 186 ? -2.673 -6.353 -6.457 1.00 98.62 186 VAL A C 1
ATOM 1385 O O . VAL A 1 186 ? -3.741 -6.175 -5.882 1.00 98.62 186 VAL A O 1
ATOM 1388 N N . SER A 1 187 ? -2.466 -7.433 -7.204 1.00 98.12 187 SER A N 1
ATOM 1389 C CA . SER A 1 187 ? -3.397 -8.561 -7.239 1.00 98.12 187 SER A CA 1
ATOM 1390 C C . SER A 1 187 ? -3.414 -9.325 -5.913 1.00 98.12 187 SER A C 1
ATOM 1392 O O . SER A 1 187 ? -2.392 -9.404 -5.237 1.00 98.12 187 SER A O 1
ATOM 1394 N N . GLY A 1 188 ? -4.515 -10.015 -5.602 1.00 97.00 188 GLY A N 1
ATOM 1395 C CA . GLY A 1 188 ? -4.663 -10.750 -4.340 1.00 97.00 188 GLY A CA 1
ATOM 1396 C C . GLY A 1 188 ? -3.550 -11.763 -4.027 1.00 97.00 188 GLY A C 1
ATOM 1397 O O . GLY A 1 188 ? -3.172 -11.905 -2.875 1.00 97.00 188 GLY A O 1
ATOM 1398 N N . ASN A 1 189 ? -2.958 -12.417 -5.030 1.00 97.12 189 ASN A N 1
ATOM 1399 C CA . ASN A 1 189 ? -1.838 -13.354 -4.839 1.00 97.12 189 ASN A CA 1
ATOM 1400 C C . ASN A 1 189 ? -0.449 -12.684 -4.876 1.00 97.12 189 ASN A C 1
ATOM 1402 O O . ASN A 1 189 ? 0.555 -13.368 -5.063 1.00 97.12 189 ASN A O 1
ATOM 1406 N N . ALA A 1 190 ? -0.404 -11.353 -4.809 1.00 96.88 190 ALA A N 1
ATOM 1407 C CA . ALA A 1 190 ? 0.789 -10.523 -4.921 1.00 96.88 190 ALA A CA 1
ATOM 1408 C C . ALA A 1 190 ? 1.616 -10.711 -6.208 1.00 96.88 190 ALA A C 1
ATOM 1410 O O . ALA A 1 190 ? 2.734 -10.208 -6.281 1.00 96.88 190 ALA A O 1
ATOM 1411 N N . ARG A 1 191 ? 1.117 -11.411 -7.237 1.00 97.44 191 ARG A N 1
ATOM 1412 C CA . ARG A 1 191 ? 1.894 -11.692 -8.455 1.00 97.44 191 ARG A CA 1
ATOM 1413 C C . ARG A 1 191 ? 1.901 -10.526 -9.435 1.00 97.44 191 ARG A C 1
ATOM 1415 O O . ARG A 1 191 ? 2.938 -10.245 -10.030 1.00 97.44 191 ARG A O 1
ATOM 1422 N N . TYR A 1 192 ? 0.752 -9.898 -9.640 1.00 98.44 192 TYR A N 1
ATOM 1423 C CA . TYR A 1 192 ? 0.569 -8.865 -10.648 1.00 98.44 192 TYR A CA 1
ATOM 1424 C C . TYR A 1 192 ? 0.463 -7.490 -10.008 1.00 98.44 192 TYR A C 1
ATOM 1426 O O . TYR A 1 192 ? -0.332 -7.299 -9.087 1.00 98.44 192 TYR A O 1
ATOM 1434 N N . ILE A 1 193 ? 1.239 -6.544 -10.525 1.00 98.44 193 ILE A N 1
ATOM 1435 C CA . ILE A 1 193 ? 1.208 -5.141 -10.120 1.00 98.44 193 ILE A CA 1
ATOM 1436 C C . ILE A 1 193 ? 0.782 -4.318 -11.328 1.00 98.44 193 ILE A C 1
ATOM 1438 O O . ILE A 1 193 ? 1.477 -4.313 -12.342 1.00 98.44 193 ILE A O 1
ATOM 1442 N N . ALA A 1 194 ? -0.367 -3.663 -11.236 1.00 98.25 194 ALA A N 1
ATOM 1443 C CA . ALA A 1 194 ? -0.828 -2.704 -12.227 1.00 98.25 194 ALA A CA 1
ATOM 1444 C C . ALA A 1 194 ? -0.460 -1.292 -11.762 1.00 98.25 194 ALA A C 1
ATOM 1446 O O . ALA A 1 194 ? -0.624 -0.991 -10.584 1.00 98.25 194 ALA A O 1
ATOM 1447 N N . PHE A 1 195 ? 0.047 -0.444 -12.649 1.00 98.38 195 PHE A N 1
ATOM 1448 C CA . PHE A 1 195 ? 0.420 0.934 -12.315 1.00 98.38 195 PHE A CA 1
ATOM 1449 C C . PHE A 1 195 ? 0.366 1.825 -13.552 1.00 98.38 195 PHE A C 1
ATOM 1451 O O . PHE A 1 195 ? 0.487 1.339 -14.678 1.00 98.38 195 PHE A O 1
ATOM 1458 N N . LEU A 1 196 ? 0.182 3.126 -13.355 1.00 97.62 196 LEU A N 1
ATOM 1459 C CA . LEU A 1 196 ? 0.302 4.112 -14.422 1.00 97.62 196 LEU A CA 1
ATOM 1460 C C . LEU A 1 196 ? 1.752 4.576 -14.531 1.00 97.62 196 LEU A C 1
ATOM 1462 O O . LEU A 1 196 ? 2.437 4.681 -13.520 1.00 97.62 196 LEU A O 1
ATOM 1466 N N . SER A 1 197 ? 2.238 4.859 -15.737 1.00 97.25 197 SER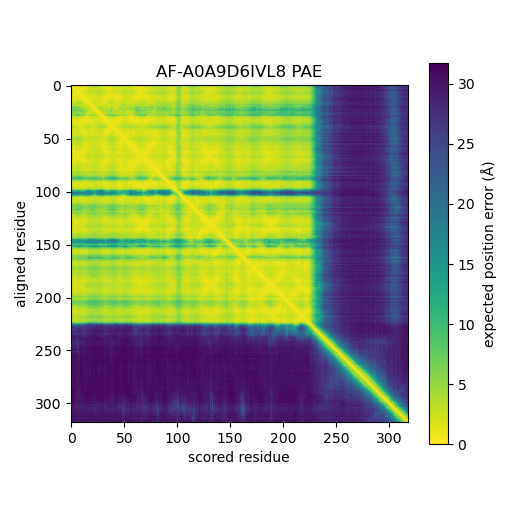 A N 1
ATOM 1467 C CA . SER A 1 197 ? 3.566 5.453 -15.909 1.00 97.25 197 SER A CA 1
ATOM 1468 C C . SER A 1 197 ? 3.666 6.309 -17.167 1.00 97.25 197 SER A C 1
ATOM 1470 O O . SER A 1 197 ? 3.041 5.995 -18.184 1.00 97.25 197 SER A O 1
ATOM 1472 N N . GLN A 1 198 ? 4.453 7.383 -17.078 1.00 96.06 198 GLN A N 1
ATOM 1473 C CA . GLN A 1 198 ? 4.881 8.232 -18.197 1.00 96.06 198 GLN A CA 1
ATOM 1474 C C . GLN A 1 198 ? 6.270 7.844 -18.714 1.00 96.06 198 GLN A C 1
ATOM 1476 O O . GLN A 1 198 ? 6.778 8.457 -19.645 1.00 96.06 198 GLN A O 1
ATOM 1481 N N . ALA A 1 199 ? 6.896 6.810 -18.150 1.00 96.19 199 ALA A N 1
ATOM 1482 C CA . ALA A 1 199 ? 8.216 6.386 -18.582 1.00 96.19 199 ALA A CA 1
ATOM 1483 C C . ALA A 1 199 ? 8.200 5.921 -20.042 1.00 96.19 199 ALA A C 1
ATOM 1485 O O . ALA A 1 199 ? 7.323 5.169 -20.482 1.00 96.19 199 ALA A O 1
ATOM 1486 N N . TYR A 1 200 ? 9.219 6.338 -20.788 1.00 94.88 200 TYR A N 1
ATOM 1487 C CA . TYR A 1 200 ? 9.414 5.987 -22.196 1.00 94.88 200 TYR A CA 1
ATOM 1488 C C . TYR A 1 200 ? 10.353 4.779 -22.377 1.00 94.88 200 TYR A C 1
ATOM 1490 O O . TYR A 1 200 ? 10.712 4.441 -23.500 1.00 94.88 200 TYR A O 1
ATOM 1498 N N . ASN A 1 201 ? 10.753 4.111 -21.284 1.00 95.31 201 ASN A N 1
ATOM 1499 C CA . ASN A 1 201 ? 11.700 2.987 -21.299 1.00 95.31 201 ASN A CA 1
ATOM 1500 C C . ASN A 1 201 ? 11.199 1.686 -20.632 1.00 95.31 201 ASN A C 1
ATOM 1502 O O . ASN A 1 201 ? 11.978 0.742 -20.485 1.00 95.31 201 ASN A O 1
ATOM 1506 N N . LEU A 1 202 ? 9.927 1.600 -20.225 1.00 95.94 202 LEU A N 1
ATOM 1507 C CA . LEU A 1 202 ? 9.384 0.390 -19.586 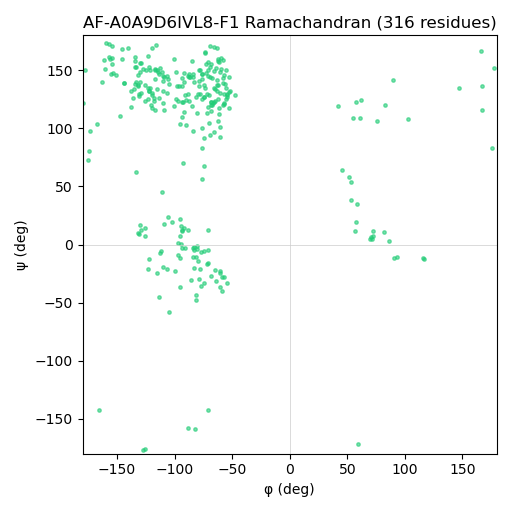1.00 95.94 202 LEU A CA 1
ATOM 1508 C C . LEU A 1 202 ? 9.152 -0.756 -20.578 1.00 95.94 202 LEU A C 1
ATOM 1510 O O . LEU A 1 202 ? 9.311 -1.929 -20.229 1.00 95.94 202 LEU A O 1
ATOM 1514 N N . THR A 1 203 ? 8.791 -0.415 -21.812 1.00 95.38 203 THR A N 1
ATOM 1515 C CA . THR A 1 203 ? 8.503 -1.343 -22.910 1.00 95.38 203 THR A CA 1
ATOM 1516 C C . THR A 1 203 ? 8.950 -0.738 -24.248 1.00 95.38 203 THR A C 1
ATOM 1518 O O . THR A 1 203 ? 9.098 0.482 -24.323 1.00 95.38 203 THR A O 1
ATOM 1521 N N . PRO A 1 204 ? 9.163 -1.533 -25.315 1.00 91.81 204 PRO A N 1
ATOM 1522 C CA . PRO A 1 204 ? 9.539 -1.002 -26.632 1.00 91.81 204 PRO A CA 1
ATOM 1523 C C . PRO A 1 204 ? 8.549 0.016 -27.214 1.00 91.81 204 PRO A C 1
ATOM 1525 O O . PRO A 1 204 ? 8.935 0.867 -28.008 1.00 91.81 204 PRO A O 1
ATOM 1528 N N . GLU A 1 205 ? 7.274 -0.085 -26.845 1.00 87.56 205 GLU A N 1
ATOM 1529 C CA . GLU A 1 205 ? 6.208 0.808 -27.284 1.00 87.56 205 GLU A CA 1
ATOM 1530 C C . GLU A 1 205 ? 6.088 2.095 -26.459 1.00 87.56 205 GLU A C 1
ATOM 1532 O O . GLU A 1 205 ? 5.298 2.964 -26.837 1.00 87.56 205 GLU A O 1
ATOM 1537 N N . SER A 1 206 ? 6.781 2.206 -25.323 1.00 92.00 206 SER A N 1
ATOM 1538 C CA . SER A 1 206 ? 6.688 3.348 -24.410 1.00 92.00 206 SER A CA 1
ATOM 1539 C C . SER A 1 206 ? 7.108 4.654 -25.105 1.00 92.00 206 SER A C 1
ATOM 1541 O O . SER A 1 206 ? 8.162 4.719 -25.728 1.00 92.00 206 SER A O 1
ATOM 1543 N N . ASP A 1 207 ? 6.285 5.703 -25.002 1.00 90.06 207 ASP A N 1
ATOM 1544 C CA . ASP A 1 207 ? 6.435 6.949 -25.779 1.00 90.06 207 ASP A CA 1
ATOM 1545 C C . ASP A 1 207 ? 6.343 8.238 -24.944 1.00 90.06 207 ASP A C 1
ATOM 1547 O O . ASP A 1 207 ? 6.246 9.326 -25.508 1.00 90.06 207 ASP A O 1
ATOM 1551 N N . GLY A 1 208 ? 6.343 8.135 -23.613 1.00 91.19 208 GLY A N 1
ATOM 1552 C CA . GLY A 1 208 ? 6.177 9.285 -22.717 1.00 91.19 208 GLY A CA 1
ATOM 1553 C C . GLY A 1 208 ? 4.724 9.585 -22.328 1.00 91.19 208 GLY A C 1
ATOM 1554 O O . GLY A 1 208 ? 4.466 10.370 -21.417 1.00 91.19 208 GLY A O 1
ATOM 1555 N N . SER A 1 209 ? 3.743 8.971 -22.996 1.00 91.38 209 SER A N 1
ATOM 1556 C CA . SER A 1 209 ? 2.334 9.141 -22.633 1.00 91.38 209 SER A CA 1
ATOM 1557 C C . SER A 1 209 ? 1.996 8.336 -21.380 1.00 91.38 209 SER A C 1
ATOM 1559 O O . SER A 1 209 ? 2.492 7.223 -21.200 1.00 91.38 209 SER A O 1
ATOM 1561 N N . LEU A 1 210 ? 1.083 8.855 -20.551 1.00 93.19 210 LEU A N 1
ATOM 1562 C CA . LEU A 1 210 ? 0.568 8.125 -19.391 1.00 93.19 210 LEU A CA 1
ATOM 1563 C C . LEU A 1 210 ? -0.142 6.844 -19.853 1.00 93.19 210 LEU A C 1
ATOM 1565 O O . LEU A 1 210 ? -1.144 6.902 -20.571 1.00 93.19 210 LEU A O 1
ATOM 1569 N N . ARG A 1 211 ? 0.375 5.685 -19.442 1.00 93.31 211 ARG A N 1
ATOM 1570 C CA . ARG A 1 211 ? -0.142 4.364 -19.824 1.00 93.31 211 ARG A CA 1
ATOM 1571 C C . ARG A 1 211 ? -0.263 3.451 -18.616 1.00 93.31 211 ARG A C 1
ATOM 1573 O O . ARG A 1 211 ? 0.495 3.579 -17.661 1.00 93.31 211 ARG A O 1
ATOM 1580 N N . LEU A 1 212 ? -1.194 2.503 -18.692 1.00 95.81 212 LEU A N 1
ATOM 1581 C CA . LEU A 1 212 ? -1.301 1.411 -17.731 1.00 95.81 212 LEU A CA 1
ATOM 1582 C C . LEU A 1 212 ? -0.268 0.337 -18.072 1.00 95.81 212 LEU A C 1
ATOM 1584 O O . LEU A 1 212 ? -0.222 -0.134 -19.205 1.00 95.81 212 LEU A O 1
ATOM 1588 N N . TYR A 1 213 ? 0.514 -0.079 -17.089 1.00 97.31 213 TYR A N 1
ATOM 1589 C CA . TYR A 1 213 ? 1.456 -1.184 -17.188 1.00 97.31 213 TYR A CA 1
ATOM 1590 C C . TYR A 1 213 ? 1.065 -2.297 -16.226 1.00 97.31 213 TYR A C 1
ATOM 1592 O O . TYR A 1 213 ? 0.479 -2.055 -15.172 1.00 97.31 213 TYR A O 1
ATOM 1600 N N . LEU A 1 214 ? 1.403 -3.529 -16.597 1.00 98.00 214 LEU A N 1
ATOM 1601 C CA . LEU A 1 214 ? 1.274 -4.705 -15.749 1.00 98.00 214 LEU A CA 1
ATOM 1602 C C . LEU A 1 214 ? 2.649 -5.340 -15.574 1.00 98.00 214 LEU A C 1
ATOM 1604 O O . LEU A 1 214 ? 3.257 -5.786 -16.550 1.00 98.00 214 LEU A O 1
ATOM 1608 N N . ARG A 1 215 ? 3.110 -5.433 -14.327 1.00 98.12 215 ARG A N 1
ATOM 1609 C CA . ARG A 1 215 ? 4.273 -6.236 -13.965 1.00 98.12 215 ARG A CA 1
ATOM 1610 C C . ARG A 1 215 ? 3.852 -7.584 -13.398 1.00 98.12 215 ARG A C 1
ATOM 1612 O O . ARG A 1 215 ? 3.118 -7.650 -12.418 1.00 98.12 215 ARG A O 1
ATOM 1619 N N . ASP A 1 216 ? 4.367 -8.656 -13.986 1.00 98.06 216 ASP A N 1
ATOM 1620 C CA . ASP A 1 216 ? 4.311 -10.009 -13.435 1.00 98.06 216 ASP A CA 1
ATOM 1621 C C . ASP A 1 216 ? 5.593 -10.278 -12.636 1.00 98.06 216 ASP A C 1
ATOM 1623 O O . ASP A 1 216 ? 6.676 -10.426 -13.206 1.00 98.06 216 ASP A O 1
ATOM 1627 N N . ARG A 1 217 ? 5.476 -10.352 -11.307 1.00 95.88 217 ARG A N 1
ATOM 1628 C CA . ARG A 1 217 ? 6.603 -10.612 -10.400 1.00 95.88 217 ARG A CA 1
ATOM 1629 C C . ARG A 1 217 ? 7.165 -12.025 -10.528 1.00 95.88 217 ARG A C 1
ATOM 1631 O O . ARG A 1 217 ? 8.342 -12.224 -10.257 1.00 95.88 217 ARG A O 1
ATOM 1638 N N . ALA A 1 218 ? 6.355 -13.001 -10.942 1.00 96.75 218 ALA A N 1
ATOM 1639 C CA . ALA A 1 218 ? 6.812 -14.384 -11.072 1.00 96.75 218 ALA A CA 1
ATOM 1640 C C . ALA A 1 218 ? 7.646 -14.591 -12.342 1.00 96.75 218 ALA A C 1
ATOM 1642 O O . ALA A 1 218 ? 8.592 -15.373 -12.340 1.00 96.75 218 ALA A O 1
ATOM 1643 N N . LEU A 1 219 ? 7.288 -13.894 -13.424 1.00 96.94 219 LEU A N 1
ATOM 1644 C CA . LEU A 1 219 ? 7.994 -13.969 -14.708 1.00 96.94 219 LEU A CA 1
ATOM 1645 C C . LEU A 1 219 ? 9.013 -12.844 -14.907 1.00 96.94 219 LEU A C 1
ATOM 1647 O O . LEU A 1 219 ? 9.786 -12.883 -15.860 1.00 96.94 219 LEU A O 1
ATOM 1651 N N . ASN A 1 220 ? 9.020 -11.850 -14.020 1.00 95.88 220 ASN A N 1
ATOM 1652 C CA . ASN A 1 220 ? 9.852 -10.659 -14.118 1.00 95.88 220 ASN A CA 1
ATOM 1653 C C . ASN A 1 220 ? 9.605 -9.866 -15.426 1.00 95.88 220 ASN A C 1
ATOM 1655 O O . ASN A 1 220 ? 10.519 -9.234 -15.960 1.00 95.88 220 ASN A O 1
ATOM 1659 N N . THR A 1 221 ? 8.362 -9.836 -15.916 1.00 97.62 221 THR A N 1
ATOM 1660 C CA . THR A 1 221 ? 7.971 -9.147 -17.162 1.00 97.62 221 THR A CA 1
ATOM 1661 C C . THR A 1 221 ? 7.113 -7.916 -16.902 1.00 97.62 221 THR A C 1
ATOM 1663 O O . THR A 1 221 ? 6.221 -7.965 -16.057 1.00 97.62 221 THR A O 1
ATOM 1666 N N . THR A 1 222 ? 7.336 -6.849 -17.667 1.00 97.94 222 THR A N 1
ATOM 1667 C CA . THR A 1 222 ? 6.497 -5.641 -17.693 1.00 97.94 222 THR A CA 1
ATOM 1668 C C . THR A 1 222 ? 5.945 -5.458 -19.098 1.00 97.94 222 THR A C 1
ATOM 1670 O O . THR A 1 222 ? 6.699 -5.530 -20.068 1.00 97.94 222 THR A O 1
ATOM 1673 N N . ILE A 1 223 ? 4.635 -5.245 -19.195 1.00 95.75 223 ILE A N 1
ATOM 1674 C CA . ILE A 1 223 ? 3.919 -5.016 -20.456 1.00 95.75 223 ILE A CA 1
ATOM 1675 C C . ILE A 1 223 ? 3.039 -3.771 -20.338 1.00 95.75 223 ILE A C 1
ATOM 1677 O O . ILE A 1 223 ? 2.520 -3.499 -19.252 1.00 95.75 223 ILE A O 1
ATOM 1681 N N . ALA A 1 224 ? 2.829 -3.040 -21.434 1.00 93.94 224 ALA A N 1
ATOM 1682 C CA . ALA A 1 224 ? 1.780 -2.030 -21.496 1.00 93.94 224 ALA A CA 1
ATOM 1683 C C . ALA A 1 224 ? 0.408 -2.707 -21.673 1.00 93.94 224 ALA A C 1
ATOM 1685 O O . ALA A 1 224 ? 0.261 -3.703 -22.383 1.00 93.94 224 ALA A O 1
ATOM 1686 N N . VAL A 1 225 ? -0.620 -2.162 -21.028 1.00 90.88 225 VAL A N 1
ATOM 1687 C CA . VAL A 1 225 ? -2.006 -2.633 -21.092 1.00 90.88 225 VAL A CA 1
ATOM 1688 C C . VAL A 1 225 ? -2.832 -1.614 -21.875 1.00 90.88 225 VAL A C 1
ATOM 1690 O O . VAL A 1 225 ? -3.006 -0.478 -21.442 1.00 90.88 225 VAL A O 1
ATOM 1693 N N . GLY A 1 226 ? -3.373 -2.017 -23.027 1.00 73.88 226 GLY A N 1
ATOM 1694 C CA . GLY A 1 226 ? -4.221 -1.156 -23.856 1.00 73.88 226 GLY A CA 1
ATOM 1695 C C . GLY A 1 226 ? -4.448 -1.700 -25.272 1.00 73.88 226 GLY A C 1
ATOM 1696 O O . GLY A 1 226 ? -3.772 -2.644 -25.694 1.00 73.88 226 GLY A O 1
ATOM 1697 N N . PRO A 1 227 ? -5.418 -1.144 -26.024 1.00 53.97 227 PRO A N 1
ATOM 1698 C CA . PRO A 1 227 ? -5.687 -1.570 -27.394 1.00 53.97 227 PRO A CA 1
ATOM 1699 C C . PRO A 1 227 ? -4.466 -1.306 -28.290 1.00 53.97 227 PRO A C 1
ATOM 1701 O O . PRO A 1 227 ? -3.975 -0.185 -28.359 1.00 53.97 227 PRO A O 1
ATOM 1704 N N . GLY A 1 228 ? -3.989 -2.355 -28.970 1.00 51.94 228 GLY A N 1
ATOM 1705 C CA . GLY A 1 228 ? -2.855 -2.300 -29.905 1.00 51.94 228 GLY A CA 1
ATOM 1706 C C . GLY A 1 228 ? -1.619 -3.113 -29.503 1.00 51.94 228 GLY A C 1
ATOM 1707 O O . GLY A 1 228 ? -0.767 -3.337 -30.355 1.00 51.94 228 GLY A O 1
ATOM 1708 N N . TYR A 1 229 ? -1.538 -3.611 -28.260 1.00 53.34 229 TYR A N 1
ATOM 1709 C CA . TYR A 1 229 ? -0.277 -4.155 -27.716 1.00 53.34 229 TYR A CA 1
ATOM 1710 C C . TYR A 1 229 ? -0.362 -5.584 -27.163 1.00 53.34 229 TYR A C 1
ATOM 1712 O O . TYR A 1 229 ? 0.571 -6.077 -26.533 1.00 53.34 229 TYR A O 1
ATOM 1720 N N . PHE A 1 230 ? -1.435 -6.317 -27.472 1.00 45.16 230 PHE A N 1
ATOM 1721 C CA . PHE A 1 230 ? -1.449 -7.766 -27.272 1.00 45.16 230 PHE A CA 1
ATOM 1722 C C . PHE A 1 230 ? -0.625 -8.448 -28.374 1.00 45.16 230 PHE A C 1
ATOM 1724 O O . PHE A 1 230 ? -1.176 -8.982 -29.335 1.00 45.16 230 PHE A O 1
ATOM 1731 N N . THR A 1 231 ? 0.698 -8.515 -28.220 1.00 45.72 231 THR A N 1
ATOM 1732 C CA . THR A 1 231 ? 1.341 -9.773 -28.617 1.00 45.72 231 THR A CA 1
ATOM 1733 C C . THR A 1 231 ? 0.866 -10.792 -27.595 1.00 45.72 231 THR A C 1
ATOM 1735 O O . THR A 1 231 ? 1.065 -10.623 -26.395 1.00 45.72 231 THR A O 1
ATOM 1738 N N . ALA A 1 232 ? 0.097 -11.782 -28.043 1.00 38.50 232 ALA A N 1
ATOM 1739 C CA . ALA A 1 232 ? -0.475 -12.787 -27.166 1.00 38.50 232 ALA A CA 1
ATOM 1740 C C . ALA A 1 232 ? 0.650 -13.555 -26.455 1.00 38.50 232 ALA A C 1
ATOM 1742 O O . ALA A 1 232 ? 1.137 -14.565 -26.957 1.00 38.50 232 ALA A O 1
ATOM 1743 N N . TYR A 1 233 ? 1.046 -13.109 -25.264 1.00 43.78 233 TYR A N 1
ATOM 1744 C CA . TYR A 1 233 ? 1.681 -13.988 -24.299 1.00 43.78 233 TYR A CA 1
ATOM 1745 C C . TYR A 1 233 ? 0.590 -14.946 -23.841 1.00 43.78 233 TYR A C 1
ATOM 1747 O O . TYR A 1 233 ? -0.246 -14.634 -22.993 1.00 43.78 233 TYR A O 1
ATOM 1755 N N . ALA A 1 234 ? 0.539 -16.105 -24.494 1.00 36.19 234 ALA A N 1
ATOM 1756 C CA . ALA A 1 234 ? -0.297 -17.202 -24.061 1.00 36.19 234 ALA A CA 1
ATOM 1757 C C . ALA A 1 234 ? 0.163 -17.603 -22.656 1.00 36.19 234 ALA A C 1
ATOM 1759 O O . ALA A 1 234 ? 1.171 -18.288 -22.492 1.00 36.19 234 ALA A O 1
ATOM 1760 N N . PHE A 1 235 ? -0.565 -17.164 -21.631 1.00 41.62 235 PHE A N 1
ATOM 1761 C CA . PHE A 1 235 ? -0.424 -17.731 -20.299 1.00 41.62 235 PHE A CA 1
ATOM 1762 C C . PHE A 1 235 ? -0.725 -19.230 -20.420 1.00 41.62 235 PHE A C 1
ATOM 1764 O O . PHE A 1 235 ? -1.834 -19.581 -20.848 1.00 41.62 235 PHE A O 1
ATOM 1771 N N . PRO A 1 236 ? 0.208 -20.139 -20.086 1.00 34.50 236 PRO A N 1
ATOM 1772 C CA . PRO A 1 236 ? -0.122 -21.550 -20.048 1.00 34.50 236 PRO A CA 1
ATOM 1773 C C . PRO A 1 236 ? -1.213 -21.730 -18.992 1.00 34.50 236 PRO A C 1
ATOM 1775 O O . PRO A 1 236 ? -0.991 -21.525 -17.798 1.00 34.50 236 PRO A O 1
ATOM 1778 N N . ARG A 1 237 ? -2.424 -22.080 -19.438 1.00 39.84 237 ARG A N 1
ATOM 1779 C CA . ARG A 1 237 ? -3.489 -22.516 -18.537 1.00 39.84 237 ARG A CA 1
ATOM 1780 C C . ARG A 1 237 ? -2.995 -23.786 -17.857 1.00 39.84 237 ARG A C 1
ATOM 1782 O O . ARG A 1 237 ? -2.982 -24.846 -18.475 1.00 39.84 237 ARG A O 1
ATOM 1789 N N . GLN A 1 238 ? -2.629 -23.706 -16.583 1.00 37.50 238 GLN A N 1
ATOM 1790 C CA . GLN A 1 238 ? -2.700 -24.892 -15.744 1.00 37.50 238 GLN A CA 1
ATOM 1791 C C . GLN A 1 238 ? -4.186 -25.184 -15.540 1.00 37.50 238 GLN A C 1
ATOM 1793 O O . GLN A 1 238 ? -4.888 -24.465 -14.830 1.00 37.50 238 GLN A O 1
ATOM 1798 N N . ALA A 1 239 ? -4.686 -26.197 -16.243 1.00 37.16 239 ALA A N 1
ATOM 1799 C CA . ALA A 1 239 ? -6.012 -26.733 -16.002 1.00 37.16 239 ALA A CA 1
ATOM 1800 C C . ALA A 1 239 ? -6.025 -27.363 -14.601 1.00 37.16 239 ALA A C 1
ATOM 1802 O O . ALA A 1 239 ? -5.572 -28.488 -14.407 1.00 37.16 239 ALA A O 1
ATOM 1803 N N . GLY A 1 240 ? -6.503 -26.611 -13.610 1.00 40.31 240 GLY A N 1
ATOM 1804 C CA . GLY A 1 240 ? -6.918 -27.172 -12.329 1.00 40.31 240 GLY A CA 1
ATOM 1805 C C . GLY A 1 240 ? -8.217 -27.977 -12.494 1.00 40.31 240 GLY A C 1
ATOM 1806 O O . GLY A 1 240 ? -8.975 -27.724 -13.434 1.00 40.31 240 GLY A O 1
ATOM 1807 N N . PRO A 1 241 ? -8.518 -28.925 -11.590 1.00 35.28 241 PRO A N 1
ATOM 1808 C CA . PRO A 1 241 ? -9.572 -29.934 -11.766 1.00 35.28 241 PRO A CA 1
ATOM 1809 C C . PRO A 1 241 ? -11.023 -29.408 -11.700 1.00 35.28 241 PRO A C 1
ATOM 1811 O O . PRO A 1 241 ? -11.957 -30.199 -11.645 1.00 35.28 241 PRO A O 1
ATOM 1814 N N . TRP A 1 242 ? -11.240 -28.093 -11.749 1.00 40.06 242 TRP A N 1
ATOM 1815 C CA . TRP A 1 242 ? -12.558 -27.458 -11.636 1.00 40.06 242 TRP A CA 1
ATOM 1816 C C . TRP A 1 242 ? -13.012 -26.818 -12.952 1.00 40.06 242 TRP A C 1
ATOM 1818 O O . TRP A 1 242 ? -13.497 -25.688 -12.988 1.00 40.06 242 TRP A O 1
ATOM 1828 N N . ALA A 1 243 ? -12.855 -27.538 -14.064 1.00 35.81 243 ALA A N 1
ATOM 1829 C CA . ALA A 1 243 ? -13.493 -27.158 -15.319 1.00 35.81 243 ALA A CA 1
ATOM 1830 C C . ALA A 1 243 ? -14.994 -27.486 -15.241 1.00 35.81 243 ALA A C 1
ATOM 1832 O O . ALA A 1 243 ? -15.424 -28.594 -15.560 1.00 35.81 243 ALA A O 1
ATOM 1833 N N . HIS A 1 244 ? -15.799 -26.519 -14.798 1.00 38.25 244 HIS A N 1
ATOM 1834 C CA . HIS A 1 244 ? -17.251 -26.609 -14.912 1.00 38.25 244 HIS A CA 1
ATOM 1835 C C . HIS A 1 244 ? -17.653 -26.571 -16.391 1.00 38.25 244 HIS A C 1
ATOM 1837 O O . HIS A 1 244 ? -17.345 -25.631 -17.125 1.00 38.25 244 HIS A O 1
ATOM 1843 N N . THR A 1 245 ? -18.338 -27.622 -16.829 1.00 32.88 245 THR A N 1
ATOM 1844 C CA . THR A 1 245 ? -18.962 -27.740 -18.148 1.00 32.88 245 THR A CA 1
ATOM 1845 C C . THR A 1 245 ? -20.079 -26.692 -18.272 1.00 32.88 245 THR A C 1
ATOM 1847 O O . THR A 1 245 ? -20.884 -26.578 -17.344 1.00 32.88 245 THR A O 1
ATOM 1850 N N . PRO A 1 246 ? -20.198 -25.929 -19.377 1.00 34.03 246 PRO A N 1
ATOM 1851 C CA . PRO A 1 246 ? -21.326 -25.021 -19.544 1.00 34.03 246 PRO A CA 1
ATOM 1852 C C . PRO A 1 246 ? -22.608 -25.835 -19.739 1.00 34.03 246 PRO A C 1
ATOM 1854 O O . PRO A 1 246 ? -22.716 -26.626 -20.677 1.00 34.03 246 PRO A O 1
ATOM 1857 N N . ALA A 1 247 ? -23.578 -25.645 -18.846 1.00 33.00 247 ALA A N 1
ATOM 1858 C CA . ALA A 1 247 ? -24.902 -26.232 -18.973 1.00 33.00 247 ALA A CA 1
ATOM 1859 C C . ALA A 1 247 ? -25.606 -25.697 -20.233 1.00 33.00 247 ALA A C 1
ATOM 1861 O O . ALA A 1 247 ? -25.641 -24.493 -20.493 1.00 33.00 247 ALA A O 1
ATOM 1862 N N . SER A 1 248 ? -26.177 -26.619 -21.007 1.00 34.97 248 SER A N 1
ATOM 1863 C CA . SER A 1 248 ? -26.983 -26.375 -22.204 1.00 34.97 248 SER A CA 1
ATOM 1864 C C . SER A 1 248 ? -28.119 -25.377 -21.946 1.00 34.97 248 SER A C 1
ATOM 1866 O O . SER A 1 248 ? -28.869 -25.511 -20.977 1.00 34.97 248 SER A O 1
ATOM 1868 N N . GLY A 1 249 ? -28.251 -24.397 -22.843 1.00 30.44 249 GLY A N 1
ATOM 1869 C CA . GLY A 1 249 ? -29.141 -23.249 -22.710 1.00 30.44 249 GLY A CA 1
ATOM 1870 C C . GLY A 1 249 ? -30.626 -23.576 -22.538 1.00 30.44 249 GLY A C 1
ATOM 1871 O O . GLY A 1 249 ? -31.198 -24.409 -23.241 1.00 30.44 249 GLY A O 1
ATOM 1872 N N . ARG A 1 250 ? -31.279 -22.822 -21.649 1.00 30.12 250 ARG A N 1
ATOM 1873 C CA . ARG A 1 250 ? -32.733 -22.626 -21.651 1.00 30.12 250 ARG A CA 1
ATOM 1874 C C . ARG A 1 250 ? -33.041 -21.276 -22.296 1.00 30.12 250 ARG A C 1
ATOM 1876 O O . ARG A 1 250 ? -32.598 -20.242 -21.807 1.00 30.12 250 ARG A O 1
ATOM 1883 N N . LYS A 1 251 ? -33.795 -21.303 -23.399 1.00 30.97 251 LYS A N 1
ATOM 1884 C CA . LYS A 1 251 ? -34.334 -20.115 -24.075 1.00 30.97 251 LYS A CA 1
ATOM 1885 C C . LYS A 1 251 ? -35.357 -19.425 -23.162 1.00 30.97 251 LYS A C 1
ATOM 1887 O O . LYS A 1 251 ? -36.335 -20.052 -22.755 1.00 30.97 251 LYS A O 1
ATOM 1892 N N . SER A 1 252 ? -35.139 -18.151 -22.855 1.00 33.25 252 SER A N 1
ATOM 1893 C CA . SER A 1 252 ? -36.125 -17.286 -22.204 1.00 33.25 252 SER A CA 1
ATOM 1894 C C . SER A 1 252 ? -37.227 -16.899 -23.199 1.00 33.25 252 SER A C 1
ATOM 1896 O O . SER A 1 252 ? -36.960 -16.579 -24.355 1.00 33.25 252 SER A O 1
ATOM 1898 N N . HIS A 1 253 ? -38.478 -16.987 -22.746 1.00 30.45 253 HIS A N 1
ATOM 1899 C CA . HIS A 1 253 ? -39.674 -16.563 -23.473 1.00 30.45 253 HIS A CA 1
ATOM 1900 C C . HIS A 1 253 ? -39.841 -15.037 -23.383 1.00 30.45 253 HIS A C 1
ATOM 1902 O O . HIS A 1 253 ? -39.706 -14.467 -22.301 1.00 30.45 253 HIS A O 1
ATOM 1908 N N . SER A 1 254 ? -40.185 -14.394 -24.499 1.00 29.89 254 SER A N 1
ATOM 1909 C CA . SER A 1 254 ? -40.641 -12.996 -24.564 1.00 29.89 254 SER A CA 1
ATOM 1910 C C . SER A 1 254 ? -42.179 -12.938 -24.499 1.00 29.89 254 SER A C 1
ATOM 1912 O O . SER A 1 254 ? -42.820 -13.814 -25.087 1.00 29.89 254 SER A O 1
ATOM 1914 N N . PRO A 1 255 ? -42.806 -11.947 -23.834 1.00 33.31 255 PRO A N 1
ATOM 1915 C CA . 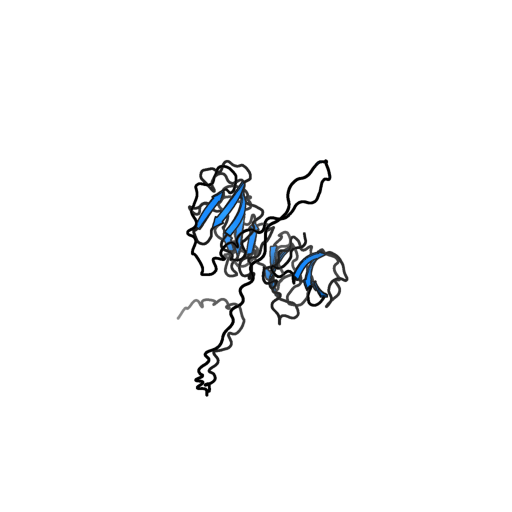PRO A 1 255 ? -44.261 -11.863 -23.759 1.00 33.31 255 PRO A CA 1
ATOM 1916 C C . PRO A 1 255 ? -44.868 -11.028 -24.902 1.00 33.31 255 PRO A C 1
ATOM 1918 O O . PRO A 1 255 ? -44.485 -9.886 -25.125 1.00 33.31 255 PRO A O 1
ATOM 1921 N N . GLY A 1 256 ? -45.851 -11.633 -25.577 1.00 27.16 256 GLY A N 1
ATOM 1922 C CA . GLY A 1 256 ? -47.145 -11.057 -25.974 1.00 27.16 256 GLY A CA 1
ATOM 1923 C C . GLY A 1 256 ? -47.216 -9.760 -26.792 1.00 27.16 256 GLY A C 1
ATOM 1924 O O . GLY A 1 256 ? -47.161 -8.669 -26.238 1.00 27.16 256 GLY A O 1
ATOM 1925 N N . ALA A 1 257 ? -47.600 -9.895 -28.064 1.00 31.27 257 ALA A N 1
ATOM 1926 C CA . ALA A 1 257 ? -48.479 -8.949 -28.753 1.00 31.27 257 ALA A CA 1
ATOM 1927 C C . ALA A 1 257 ? -49.596 -9.750 -29.454 1.00 31.27 257 ALA A C 1
ATOM 1929 O O . ALA A 1 257 ? -49.316 -10.743 -30.124 1.00 31.27 257 ALA A O 1
ATOM 1930 N N . GLY A 1 258 ? -50.857 -9.379 -29.207 1.00 27.67 258 GLY A N 1
ATOM 1931 C CA . GLY A 1 258 ? -52.050 -10.000 -29.802 1.00 27.67 258 GLY A CA 1
ATOM 1932 C C . GLY A 1 258 ? -52.372 -9.466 -31.211 1.00 27.67 258 GLY A C 1
ATOM 1933 O O . GLY A 1 258 ? -51.504 -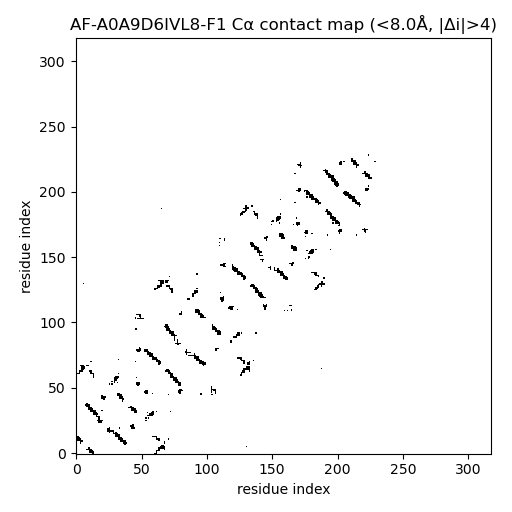8.896 -31.862 1.00 27.67 258 GLY A O 1
ATOM 1934 N N . PRO A 1 259 ? -53.623 -9.602 -31.680 1.00 44.91 259 PRO A N 1
ATOM 1935 C CA . PRO A 1 259 ? -54.071 -10.799 -32.391 1.00 44.91 259 PRO A CA 1
ATOM 1936 C C . PRO A 1 259 ? -54.586 -10.474 -33.803 1.00 44.91 259 PRO A C 1
ATOM 1938 O O . PRO A 1 259 ? -55.218 -9.441 -33.996 1.00 44.91 259 PRO A O 1
ATOM 1941 N N . GLU A 1 260 ? -54.465 -11.405 -34.754 1.00 30.92 260 GLU A N 1
ATOM 1942 C CA . GLU A 1 260 ? -55.276 -11.369 -35.979 1.00 30.92 260 GLU A CA 1
ATOM 1943 C C . GLU A 1 260 ? -55.870 -12.741 -36.337 1.00 30.92 260 GLU A C 1
ATOM 1945 O O . GLU A 1 260 ? -55.255 -13.796 -36.188 1.00 30.92 260 GLU A O 1
ATOM 1950 N N . ARG A 1 261 ? -57.142 -12.667 -36.746 1.00 28.61 261 ARG A N 1
ATOM 1951 C CA . ARG A 1 261 ? -58.072 -13.710 -37.219 1.00 28.61 261 ARG A CA 1
ATOM 1952 C C . ARG A 1 261 ? -57.488 -14.404 -38.480 1.00 28.61 261 ARG A C 1
ATOM 1954 O O . ARG A 1 261 ? -56.681 -13.802 -39.166 1.00 28.61 261 ARG A O 1
ATOM 1961 N N . SER A 1 262 ? -57.856 -15.601 -38.956 1.00 29.41 262 SER A N 1
ATOM 1962 C CA . SER A 1 262 ? -59.168 -16.257 -39.043 1.00 29.41 262 SER A CA 1
ATOM 1963 C C . SER A 1 262 ? -59.025 -17.687 -39.637 1.00 29.41 262 SER A C 1
ATOM 1965 O O . SER A 1 262 ? -58.233 -17.867 -40.554 1.00 29.41 262 SER A O 1
ATOM 1967 N N . VAL A 1 263 ? -59.933 -18.597 -39.230 1.00 32.59 263 VAL A N 1
ATOM 1968 C CA . VAL A 1 263 ? -60.601 -19.690 -40.008 1.00 32.59 263 VAL A CA 1
ATOM 1969 C C . VAL A 1 263 ? -59.944 -21.102 -40.083 1.00 32.59 263 VAL A C 1
ATOM 1971 O O . VAL A 1 263 ? -58.723 -21.211 -40.108 1.00 32.59 263 VAL A O 1
ATOM 1974 N N . PRO A 1 264 ? -60.755 -22.200 -40.048 1.00 39.09 264 PRO A N 1
ATOM 1975 C CA . PRO A 1 264 ? -60.408 -23.477 -39.410 1.00 39.09 264 PRO A CA 1
ATOM 1976 C C . PRO A 1 264 ? -60.300 -24.681 -40.369 1.00 39.09 264 PRO A C 1
ATOM 1978 O O . PRO A 1 264 ? -60.756 -24.637 -41.509 1.00 39.09 264 PRO A O 1
ATOM 1981 N N . GLY A 1 265 ? -59.824 -25.820 -39.852 1.00 28.95 265 GLY A N 1
ATOM 1982 C CA . GLY A 1 265 ? -60.069 -27.122 -40.477 1.00 28.95 265 GLY A CA 1
ATOM 1983 C C . GLY A 1 265 ? -59.448 -28.316 -39.744 1.00 28.95 265 GLY A C 1
ATOM 1984 O O . GLY A 1 265 ? -58.234 -28.389 -39.616 1.00 28.95 265 GLY A O 1
ATOM 1985 N N . GLY A 1 266 ? -60.291 -29.280 -39.350 1.00 28.48 266 GLY A N 1
ATOM 1986 C CA . GLY A 1 266 ? -59.925 -30.704 -39.312 1.00 28.48 266 GLY A CA 1
ATOM 1987 C C . GLY A 1 266 ? -59.602 -31.334 -37.950 1.00 28.48 266 GLY A C 1
ATOM 1988 O O . GLY A 1 266 ? -58.532 -31.148 -37.393 1.00 28.48 266 GLY A O 1
ATOM 1989 N N . VAL A 1 267 ? -60.517 -32.180 -37.483 1.00 29.58 267 VAL A N 1
ATOM 1990 C CA . VAL A 1 267 ? -60.449 -33.158 -36.372 1.00 29.58 267 VAL A CA 1
ATOM 1991 C C . VAL A 1 267 ? -60.699 -34.550 -37.017 1.00 29.58 267 VAL A C 1
ATOM 1993 O O . VAL A 1 267 ? -61.250 -34.546 -38.122 1.00 29.58 267 VAL A O 1
ATOM 1996 N N . PRO A 1 268 ? -60.516 -35.744 -36.394 1.00 48.94 268 PRO A N 1
ATOM 1997 C CA . PRO A 1 268 ? -59.592 -36.269 -35.362 1.00 48.94 268 PRO A CA 1
ATOM 1998 C C . PRO A 1 268 ? -58.863 -37.574 -35.806 1.00 48.94 268 PRO A C 1
ATOM 2000 O O . PRO A 1 268 ? -59.15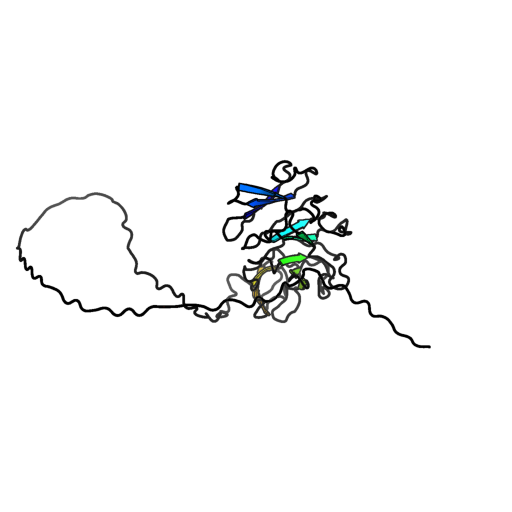2 -38.138 -36.859 1.00 48.94 268 PRO A O 1
ATOM 2003 N N . GLY A 1 269 ? -58.049 -38.178 -34.922 1.00 29.11 269 GLY A N 1
ATOM 2004 C CA . GLY A 1 269 ? -57.781 -39.625 -34.996 1.00 29.11 269 GLY A CA 1
ATOM 2005 C C . GLY A 1 269 ? -56.969 -40.244 -33.847 1.00 29.11 269 GLY A C 1
ATOM 2006 O O . GLY A 1 269 ? -55.752 -40.197 -33.899 1.00 29.11 269 GLY A O 1
ATOM 2007 N N . ARG A 1 270 ? -57.687 -40.848 -32.876 1.00 31.84 270 ARG A N 1
ATOM 2008 C CA . ARG A 1 270 ? -57.399 -42.029 -32.002 1.00 31.84 270 ARG A CA 1
ATOM 2009 C C . ARG A 1 270 ? -55.998 -42.217 -31.377 1.00 31.84 270 ARG A C 1
ATOM 2011 O O . ARG A 1 270 ? -55.007 -42.319 -32.079 1.00 31.84 270 ARG A O 1
ATOM 2018 N N . GLN A 1 271 ? -55.867 -42.245 -30.043 1.00 28.75 271 GLN A N 1
ATOM 2019 C CA . GLN A 1 271 ? -56.112 -43.369 -29.098 1.00 28.75 271 GLN A CA 1
ATOM 2020 C C . GLN A 1 271 ? -55.305 -44.651 -29.363 1.00 28.75 271 GLN A C 1
ATOM 2022 O O . GLN A 1 271 ? -55.461 -45.285 -30.404 1.00 28.75 271 GLN A O 1
ATOM 2027 N N . GLY A 1 272 ? -54.541 -45.063 -28.346 1.00 30.78 272 GLY A N 1
ATOM 2028 C CA . GLY A 1 272 ? -53.869 -46.357 -28.254 1.00 30.78 272 GLY A CA 1
ATOM 2029 C C . GLY A 1 272 ? -52.996 -46.449 -27.002 1.00 30.78 272 GLY A C 1
ATOM 2030 O O . GLY A 1 272 ? -51.803 -46.177 -27.069 1.00 30.78 272 GLY A O 1
ATOM 2031 N N . ASP A 1 273 ? -53.623 -46.790 -25.876 1.00 29.33 273 ASP A N 1
ATOM 2032 C CA . ASP A 1 273 ? -53.002 -47.139 -24.594 1.00 29.33 273 ASP A CA 1
ATOM 2033 C C . ASP A 1 273 ? -52.118 -48.397 -24.688 1.00 29.33 273 ASP A C 1
ATOM 2035 O O . ASP A 1 273 ? -52.322 -49.252 -25.550 1.00 29.33 273 ASP A O 1
ATOM 2039 N N . GLY A 1 274 ? -51.176 -48.552 -23.751 1.00 31.45 274 GLY A N 1
ATOM 2040 C CA . GLY A 1 274 ? -50.347 -49.757 -23.652 1.00 31.45 274 GLY A CA 1
ATOM 2041 C C . GLY A 1 274 ? -49.422 -49.776 -22.438 1.00 31.45 274 GLY A C 1
ATOM 2042 O O . GLY A 1 274 ? -48.217 -49.599 -22.564 1.00 31.45 274 GLY A O 1
ATOM 2043 N N . GLN A 1 275 ? -50.021 -49.976 -21.267 1.00 30.69 275 GLN A N 1
ATOM 2044 C CA . GLN A 1 275 ? -49.406 -50.259 -19.966 1.00 30.69 275 GLN A CA 1
ATOM 2045 C C . GLN A 1 275 ? -48.569 -51.555 -19.976 1.00 30.69 275 GLN A C 1
ATOM 2047 O O . GLN A 1 275 ? -48.915 -52.509 -20.672 1.00 30.69 275 GLN A O 1
ATOM 2052 N N . GLY A 1 276 ? -47.533 -51.628 -19.133 1.00 30.02 276 GLY A N 1
ATOM 2053 C CA . GLY A 1 276 ? -46.769 -52.857 -18.895 1.00 30.02 276 GLY A CA 1
ATOM 2054 C C . GLY A 1 276 ? -45.720 -52.717 -17.790 1.00 30.02 276 GLY A C 1
ATOM 2055 O O . GLY A 1 276 ? -44.546 -52.514 -18.077 1.00 30.02 276 GLY A O 1
ATOM 2056 N N . ASP A 1 277 ? -46.166 -52.824 -16.537 1.00 30.78 277 ASP A N 1
ATOM 2057 C CA . ASP A 1 277 ? -45.344 -52.968 -15.327 1.00 30.78 277 ASP A CA 1
ATOM 2058 C C . ASP A 1 277 ? -44.636 -54.336 -15.249 1.00 30.78 277 ASP A C 1
ATOM 2060 O O . ASP A 1 277 ? -45.186 -55.330 -15.731 1.00 30.78 277 ASP A O 1
ATOM 2064 N N . ARG A 1 278 ? -43.483 -54.393 -14.550 1.00 32.41 278 ARG A N 1
ATOM 2065 C CA . ARG A 1 278 ? -43.102 -55.371 -13.484 1.00 32.41 278 ARG A CA 1
ATOM 2066 C C . ARG A 1 278 ? -41.596 -55.307 -13.171 1.00 32.41 278 ARG A C 1
ATOM 2068 O O . ARG A 1 278 ? -40.769 -55.383 -14.068 1.00 32.41 278 ARG A O 1
ATOM 2075 N N . GLU A 1 279 ? -41.248 -54.908 -11.942 1.00 31.23 279 GLU A N 1
ATOM 2076 C CA . GLU A 1 279 ? -40.770 -55.744 -10.807 1.00 31.23 279 GLU A CA 1
ATOM 2077 C C . GLU A 1 279 ? -39.309 -56.223 -10.930 1.00 31.23 279 GLU A C 1
ATOM 2079 O O . GLU A 1 279 ? -38.942 -56.949 -11.840 1.00 31.23 279 GLU A O 1
ATOM 2084 N N . MET A 1 280 ? -38.402 -55.637 -10.139 1.00 28.08 280 MET A N 1
ATOM 2085 C CA . MET A 1 280 ? -37.894 -56.086 -8.821 1.00 28.08 280 MET A CA 1
ATOM 2086 C C . MET A 1 280 ? -36.767 -57.130 -8.882 1.00 28.08 280 MET A C 1
ATOM 2088 O O . MET A 1 280 ? -36.946 -58.262 -9.311 1.00 28.08 280 MET A O 1
ATOM 2092 N N . GLY A 1 281 ? -35.620 -56.754 -8.308 1.00 28.41 281 GLY A N 1
ATOM 2093 C CA . GLY A 1 281 ? -34.525 -57.649 -7.941 1.00 28.41 281 GLY A CA 1
ATOM 2094 C C . GLY A 1 281 ? -33.523 -56.919 -7.044 1.00 28.41 281 GLY A C 1
ATOM 2095 O O . GLY A 1 281 ? -32.755 -56.088 -7.515 1.00 28.41 281 GLY A O 1
ATOM 2096 N N . ARG A 1 282 ? -33.571 -57.203 -5.739 1.00 28.23 282 ARG A N 1
ATOM 2097 C CA . ARG A 1 282 ? -32.758 -56.626 -4.655 1.00 28.23 282 ARG A CA 1
ATOM 2098 C C . ARG A 1 282 ? -31.946 -57.752 -4.011 1.00 28.23 282 ARG A C 1
ATOM 2100 O O . ARG A 1 282 ? -32.587 -58.664 -3.519 1.00 28.23 282 ARG A O 1
ATOM 2107 N N . TRP A 1 283 ? -30.614 -57.651 -3.956 1.00 27.95 283 TRP A N 1
ATOM 2108 C CA . TRP A 1 283 ? -29.653 -58.350 -3.064 1.00 27.95 283 TRP A CA 1
ATOM 2109 C C . TRP A 1 283 ? -28.337 -57.538 -3.142 1.00 27.95 283 TRP A C 1
ATOM 2111 O O . TRP A 1 283 ? -27.999 -57.101 -4.235 1.00 27.95 283 TRP A O 1
ATOM 2121 N N . GLY A 1 284 ? -27.525 -57.252 -2.123 1.00 27.47 284 GLY A N 1
ATOM 2122 C CA . GLY A 1 284 ? -27.469 -57.575 -0.699 1.00 27.47 284 GLY A CA 1
ATOM 2123 C C . GLY A 1 284 ? -26.186 -56.936 -0.116 1.00 27.47 284 GLY A C 1
ATOM 2124 O O . GLY A 1 284 ? -25.218 -56.716 -0.845 1.00 27.47 284 GLY A O 1
ATOM 2125 N N . ASP A 1 285 ? -26.216 -56.609 1.174 1.00 29.27 285 ASP A N 1
ATOM 2126 C CA . ASP A 1 285 ? -25.215 -55.841 1.927 1.00 29.27 285 ASP A CA 1
ATOM 2127 C C . ASP A 1 285 ? -23.899 -56.591 2.225 1.00 29.27 285 ASP A C 1
ATOM 2129 O O . ASP A 1 285 ? -23.895 -57.813 2.390 1.00 29.27 285 ASP A O 1
ATOM 2133 N N . ARG A 1 286 ? -22.805 -55.836 2.439 1.00 28.09 286 ARG A N 1
ATOM 2134 C CA . ARG A 1 286 ? -21.768 -56.142 3.449 1.00 28.09 286 ARG A CA 1
ATOM 2135 C C . ARG A 1 286 ? -21.161 -54.860 4.026 1.00 28.09 286 ARG A C 1
ATOM 2137 O O . ARG A 1 286 ? -20.385 -54.177 3.364 1.00 28.09 286 ARG A O 1
ATOM 2144 N N . GLU A 1 287 ? -21.470 -54.605 5.293 1.00 28.27 287 GLU A N 1
ATOM 2145 C CA . GLU A 1 287 ? -20.691 -53.764 6.203 1.00 28.27 287 GLU A CA 1
ATOM 2146 C C . GLU A 1 287 ? -19.548 -54.576 6.837 1.00 28.27 287 GLU A C 1
ATOM 2148 O O . GLU A 1 287 ? -19.730 -55.743 7.188 1.00 28.27 287 GLU A O 1
ATOM 2153 N N . ILE A 1 288 ? -18.396 -53.935 7.059 1.00 29.97 288 ILE A N 1
ATOM 2154 C CA . ILE A 1 288 ? -17.469 -54.256 8.155 1.00 29.97 288 ILE A CA 1
ATOM 2155 C C . ILE A 1 288 ? -16.987 -52.920 8.729 1.00 29.97 288 ILE A C 1
ATOM 2157 O O . ILE A 1 288 ? -16.356 -52.131 8.026 1.00 29.97 288 ILE A O 1
ATOM 2161 N N . GLY A 1 289 ? -17.277 -52.674 10.006 1.00 23.66 289 GLY A N 1
ATOM 2162 C CA . GLY A 1 289 ? -16.707 -51.588 10.802 1.00 23.66 289 GLY A CA 1
ATOM 2163 C C . GLY A 1 289 ? -15.886 -52.122 11.980 1.00 23.66 289 GLY A C 1
ATOM 2164 O O . GLY A 1 289 ? -16.176 -53.205 12.484 1.00 23.66 289 GLY A O 1
ATOM 2165 N N . CYS A 1 290 ? -14.856 -51.365 12.387 1.00 25.05 290 CYS A N 1
ATOM 2166 C CA . CYS A 1 290 ? -14.583 -50.876 13.757 1.00 25.05 290 CYS A CA 1
ATOM 2167 C C . CYS A 1 290 ? -13.137 -50.318 13.877 1.00 25.05 290 CYS A C 1
ATOM 2169 O O . CYS A 1 290 ? -12.209 -50.909 13.340 1.00 25.05 290 CYS A O 1
ATOM 2171 N N . GLY A 1 291 ? -12.996 -49.153 14.543 1.00 23.81 291 GLY A N 1
ATOM 2172 C CA . GLY A 1 291 ? -11.818 -48.247 14.652 1.00 23.81 291 GLY A CA 1
ATOM 2173 C C . GLY A 1 291 ? -10.621 -48.743 15.498 1.00 23.81 291 GLY A C 1
ATOM 2174 O O . GLY A 1 291 ? -10.366 -49.940 15.488 1.00 23.81 291 GLY A O 1
ATOM 2175 N N . PRO A 1 292 ? -9.892 -47.912 16.292 1.00 33.66 292 PRO A N 1
ATOM 2176 C CA . PRO A 1 292 ? -9.766 -46.447 16.382 1.00 33.66 292 PRO A CA 1
ATOM 2177 C C . PRO A 1 292 ? -8.292 -45.930 16.271 1.00 33.66 292 PRO A C 1
ATOM 2179 O O . PRO A 1 292 ? -7.345 -46.673 16.043 1.00 33.66 292 PRO A O 1
ATOM 2182 N N . SER A 1 293 ? -8.120 -44.612 16.423 1.00 27.78 293 SER A N 1
ATOM 2183 C CA . SER A 1 293 ? -6.909 -43.774 16.265 1.00 27.78 293 SER A CA 1
ATOM 2184 C C . SER A 1 293 ? -5.728 -44.037 17.226 1.00 27.78 293 SER A C 1
ATOM 2186 O O . SER A 1 293 ? -5.938 -44.547 18.323 1.00 27.78 293 SER A O 1
ATOM 2188 N N . PRO A 1 294 ? -4.548 -43.435 16.950 1.00 28.30 294 PRO A N 1
ATOM 2189 C CA . PRO A 1 294 ? -3.692 -42.869 17.998 1.00 28.30 294 PRO A CA 1
ATOM 2190 C C . PRO A 1 294 ? -3.502 -41.342 17.874 1.00 28.30 294 PRO A C 1
ATOM 2192 O O . PRO A 1 294 ? -3.381 -40.775 16.789 1.00 28.30 294 PRO A O 1
ATOM 2195 N N . ARG A 1 295 ? -3.474 -40.668 19.033 1.00 29.22 295 ARG A N 1
ATOM 2196 C CA . ARG A 1 295 ? -3.251 -39.223 19.219 1.00 29.22 295 ARG A CA 1
ATOM 2197 C C . ARG A 1 295 ? -1.756 -38.867 19.341 1.00 29.22 295 ARG A C 1
ATOM 2199 O O . ARG A 1 295 ? -1.033 -39.527 20.070 1.00 29.22 295 ARG A O 1
ATOM 2206 N N . ARG A 1 296 ? -1.426 -37.695 18.771 1.00 28.94 296 ARG A N 1
ATOM 2207 C CA . ARG A 1 296 ? -0.520 -36.600 19.218 1.00 28.94 296 ARG A CA 1
ATOM 2208 C C . ARG A 1 296 ? 0.989 -36.834 19.437 1.00 28.94 296 ARG A C 1
ATOM 2210 O O . ARG A 1 296 ? 1.392 -37.462 20.404 1.00 28.94 296 ARG A O 1
ATOM 2217 N N . ILE A 1 297 ? 1.780 -36.010 18.732 1.00 26.12 297 ILE A N 1
ATOM 2218 C CA . ILE A 1 297 ? 2.864 -35.192 19.319 1.00 26.12 297 ILE A CA 1
ATOM 2219 C C . ILE A 1 297 ? 2.703 -33.737 18.813 1.00 26.12 297 ILE A C 1
ATOM 2221 O O . ILE A 1 297 ? 2.552 -33.543 17.606 1.00 26.12 297 ILE A O 1
ATOM 2225 N N . PRO A 1 298 ? 2.709 -32.711 19.688 1.00 30.86 298 PRO A N 1
ATOM 2226 C CA . PRO A 1 298 ? 2.609 -31.302 19.306 1.00 30.86 298 PRO A CA 1
ATOM 2227 C C . PRO A 1 298 ? 3.999 -30.709 19.022 1.00 30.86 298 PRO A C 1
ATOM 2229 O O . PRO A 1 298 ? 4.895 -30.804 19.860 1.00 30.86 298 PRO A O 1
ATOM 2232 N N . ARG A 1 299 ? 4.197 -30.045 17.876 1.00 34.28 299 ARG A N 1
ATOM 2233 C CA . ARG A 1 299 ? 5.397 -29.223 17.646 1.00 34.28 299 ARG A CA 1
ATOM 2234 C C . ARG A 1 299 ? 5.116 -27.760 17.986 1.00 34.28 299 ARG A C 1
ATOM 2236 O O . ARG A 1 299 ? 4.466 -27.059 17.227 1.00 34.28 299 ARG A O 1
ATOM 2243 N N . GLY A 1 300 ? 5.627 -27.365 19.153 1.00 27.61 300 GLY A N 1
ATOM 2244 C CA . GLY A 1 300 ? 6.464 -26.178 19.359 1.00 27.61 300 GLY A CA 1
ATOM 2245 C C . GLY A 1 300 ? 5.886 -24.800 19.038 1.00 27.61 300 GLY A C 1
ATOM 2246 O O . GLY A 1 300 ? 5.823 -24.393 17.885 1.00 27.61 300 GLY A O 1
ATOM 2247 N N . ARG A 1 301 ? 5.618 -24.041 20.106 1.00 31.14 301 ARG A N 1
ATOM 2248 C CA . ARG A 1 301 ? 5.514 -22.575 20.123 1.00 31.14 301 ARG A CA 1
ATOM 2249 C C . ARG A 1 301 ? 6.715 -21.952 19.390 1.00 31.14 301 ARG A C 1
ATOM 2251 O O . ARG A 1 301 ? 7.850 -22.272 19.736 1.00 31.14 301 ARG A O 1
ATOM 2258 N N . LYS A 1 302 ? 6.488 -21.050 18.433 1.00 28.83 302 LYS A N 1
ATOM 2259 C CA . LYS A 1 302 ? 7.506 -20.076 18.010 1.00 28.83 302 LYS A CA 1
ATOM 2260 C C . LYS A 1 302 ? 7.230 -18.773 18.751 1.00 28.83 302 LYS A C 1
ATOM 2262 O O . LYS A 1 302 ? 6.109 -18.277 18.730 1.00 28.83 302 LYS A O 1
ATOM 2267 N N . CYS A 1 303 ? 8.235 -18.301 19.476 1.00 26.69 303 CYS A N 1
ATOM 2268 C CA . CYS A 1 303 ? 8.211 -17.030 20.181 1.00 26.69 303 CYS A CA 1
ATOM 2269 C C . CYS A 1 303 ? 8.221 -15.863 19.184 1.00 26.69 303 CYS A C 1
ATOM 2271 O O . CYS A 1 303 ? 8.877 -15.942 18.147 1.00 26.69 303 CYS A O 1
ATOM 2273 N N . TYR A 1 304 ? 7.500 -14.806 19.547 1.00 29.22 304 TYR A N 1
ATOM 2274 C CA . TYR A 1 304 ? 7.483 -13.493 18.909 1.00 29.22 304 TYR A CA 1
ATOM 2275 C C . TYR A 1 304 ? 8.780 -12.713 19.194 1.00 29.22 304 TYR A C 1
ATOM 2277 O O . TYR A 1 304 ? 9.339 -12.839 20.286 1.00 29.22 304 TYR A O 1
ATOM 2285 N N . GLY A 1 305 ? 9.209 -11.884 18.236 1.00 31.69 305 GLY A N 1
ATOM 2286 C CA . GLY A 1 305 ? 10.221 -10.833 18.410 1.00 31.69 305 GLY A CA 1
ATOM 2287 C C . GLY A 1 305 ? 11.083 -10.604 17.154 1.00 31.69 305 GLY A C 1
ATOM 2288 O O . GLY A 1 305 ? 11.541 -11.589 16.568 1.00 31.69 305 GLY A O 1
ATOM 2289 N N . PRO A 1 306 ? 11.333 -9.347 16.727 1.00 34.25 306 PRO A N 1
ATOM 2290 C CA . PRO A 1 306 ? 12.294 -9.059 15.663 1.00 34.25 306 PRO A CA 1
ATOM 2291 C C . PRO A 1 306 ? 13.722 -9.417 16.121 1.00 34.25 306 PRO A C 1
ATOM 2293 O O . PRO A 1 306 ? 14.026 -9.352 17.318 1.00 34.25 306 PRO A O 1
ATOM 2296 N N . PRO A 1 307 ? 14.623 -9.826 15.211 1.00 35.56 307 PRO A N 1
ATOM 2297 C CA . PRO A 1 307 ? 15.976 -10.211 15.586 1.00 35.56 307 PRO A CA 1
ATOM 2298 C C . PRO A 1 307 ? 16.770 -8.995 16.076 1.00 35.56 307 PRO A C 1
ATOM 2300 O O . PRO A 1 307 ? 17.007 -8.045 15.336 1.00 35.56 307 PRO A O 1
ATOM 2303 N N . ALA A 1 308 ? 17.227 -9.063 17.328 1.00 33.81 308 ALA A N 1
ATOM 2304 C CA . ALA A 1 308 ? 18.196 -8.132 17.886 1.00 33.81 308 ALA A CA 1
ATOM 2305 C C . ALA A 1 308 ? 19.456 -8.074 17.004 1.00 33.81 308 ALA A C 1
ATOM 2307 O O . ALA A 1 308 ? 20.084 -9.102 16.717 1.00 33.81 308 ALA A O 1
ATOM 2308 N N . ALA A 1 309 ? 19.829 -6.858 16.608 1.00 32.81 309 ALA A N 1
ATOM 2309 C CA . ALA A 1 309 ? 21.069 -6.552 15.918 1.00 32.81 309 ALA A CA 1
ATOM 2310 C C . ALA A 1 309 ? 22.265 -7.117 16.703 1.00 32.81 309 ALA A C 1
ATOM 2312 O O . ALA A 1 309 ? 22.528 -6.742 17.848 1.00 32.81 309 ALA A O 1
ATOM 2313 N N . ARG A 1 310 ? 23.011 -8.046 16.098 1.00 29.36 310 ARG A N 1
ATOM 2314 C CA . ARG A 1 310 ? 24.287 -8.500 16.657 1.00 29.36 310 ARG A CA 1
ATOM 2315 C C . ARG A 1 310 ? 25.346 -7.431 16.400 1.00 29.36 310 ARG A C 1
ATOM 2317 O O . ARG A 1 310 ? 25.931 -7.387 15.321 1.00 29.36 310 ARG A O 1
ATOM 2324 N N . CYS A 1 311 ? 25.640 -6.625 17.417 1.00 28.52 311 CYS A N 1
ATOM 2325 C CA . CYS A 1 311 ? 26.885 -5.865 17.495 1.00 28.52 311 CYS A CA 1
ATOM 2326 C C . CYS A 1 311 ? 28.081 -6.827 17.410 1.00 28.52 311 CYS A C 1
ATOM 2328 O O . CYS A 1 311 ? 28.232 -7.729 18.240 1.00 28.52 311 CYS A O 1
ATOM 2330 N N . ARG A 1 312 ? 28.946 -6.639 16.407 1.00 28.56 312 ARG A N 1
ATOM 2331 C CA . ARG A 1 312 ? 30.267 -7.279 16.356 1.00 28.56 312 ARG A CA 1
ATOM 2332 C C . ARG A 1 312 ? 31.136 -6.682 17.465 1.00 28.56 312 ARG A C 1
ATOM 2334 O O . ARG A 1 312 ? 31.363 -5.477 17.479 1.00 28.56 312 ARG A O 1
ATOM 2341 N N . ARG A 1 313 ? 31.651 -7.520 18.370 1.00 29.39 313 ARG A N 1
ATOM 2342 C CA . ARG A 1 313 ? 32.811 -7.159 19.195 1.00 29.39 313 ARG A CA 1
ATOM 2343 C C . ARG A 1 313 ? 34.043 -7.146 18.297 1.00 29.39 313 ARG A C 1
ATOM 2345 O O . ARG A 1 313 ? 34.392 -8.177 17.726 1.00 29.39 313 ARG A O 1
ATOM 2352 N N . ILE A 1 314 ? 34.662 -5.977 18.189 1.00 34.75 314 ILE A N 1
ATOM 2353 C CA . ILE A 1 314 ? 36.051 -5.815 17.768 1.00 34.75 314 ILE A CA 1
ATOM 2354 C C . ILE A 1 314 ? 36.899 -6.479 18.856 1.00 34.75 314 ILE A C 1
ATOM 2356 O O . ILE A 1 314 ? 36.711 -6.207 20.043 1.00 34.75 314 ILE A O 1
ATOM 2360 N N . GLY A 1 315 ? 37.719 -7.441 18.450 1.00 33.66 315 GLY A N 1
ATOM 2361 C CA . GLY A 1 315 ? 38.715 -8.053 19.314 1.00 33.66 315 GLY A CA 1
ATOM 2362 C C . GLY A 1 315 ? 40.006 -7.256 19.259 1.00 33.66 315 GLY A C 1
ATOM 2363 O O . GLY A 1 315 ? 40.342 -6.745 18.200 1.00 33.66 315 GLY A O 1
ATOM 2364 N N . ASP A 1 316 ? 40.706 -7.234 20.384 1.00 27.44 316 ASP A N 1
ATOM 2365 C CA . ASP A 1 316 ? 42.162 -7.145 20.456 1.00 27.44 316 ASP A CA 1
ATOM 2366 C C . ASP A 1 316 ? 42.612 -8.012 21.641 1.00 27.44 316 ASP A C 1
ATOM 2368 O O . ASP A 1 316 ? 41.951 -8.003 22.690 1.00 27.44 316 ASP A O 1
ATOM 2372 N N . PRO A 1 317 ? 43.705 -8.779 21.499 1.00 45.09 317 PRO A N 1
ATOM 2373 C CA . PRO A 1 317 ? 44.549 -9.150 22.617 1.00 45.09 317 PRO A CA 1
ATOM 2374 C C . PRO A 1 317 ? 45.911 -8.432 22.566 1.00 45.09 317 PRO A C 1
ATOM 2376 O O . PRO A 1 317 ? 46.513 -8.308 21.501 1.00 45.09 317 PRO A O 1
ATOM 2379 N N . GLU A 1 318 ? 46.364 -8.102 23.781 1.00 37.59 318 GLU A N 1
ATOM 2380 C CA . GLU A 1 318 ? 47.639 -7.506 24.244 1.00 37.59 318 GLU A CA 1
ATOM 2381 C C . GLU A 1 318 ? 47.801 -5.980 24.168 1.00 37.59 318 GLU A C 1
ATOM 2383 O O . GLU A 1 318 ? 48.031 -5.412 23.080 1.00 37.59 318 GLU A O 1
#

Sequence (318 aa):
MPVISSDGQRVAFRSAATNLDSITPDTNAFQDICVRDRVQAKTVRVSINADGSEADNDCLAPDISGDGLMVAFHSRALTLVTPNDTDIYGDDVFAHDLTPGLTSGVTYKLTVNASTGGEANGQPYNPSLSYDGWYVVYQSGATDLGPADAYPGSADIYGYDWWMANLLSVSTAGTQANDHSTEPKVSGNARYIAFLSQAYNLTPESDGSLRLYLRDRALNTTIAVGPGYFTAYAFPRQAGPWAHTPASGRKSHSPGAGPERSVPGGVPGRQGDGQGDREMGRWGDREIGCGPSPRRIPRGRKCYGPPAARCRRIGDPE

Mean predicted aligned error: 15.11 Å

Foldseek 3Di:
DWEAAQVRQKIKDWDLAQPQAPPHGRDQSAIFIWMQGNVVRHIHTQCAALVRHHFNHHWDQWEAANQRFKIKTKTLGQHRYPVGADPNPEIFIKMWGNPPPSPRTHIDTQQAQQPPRHHFDWHKHQWEAANVRQKIKIKILTQGQDDGDPAHPAIFIWMGRPNGIDTQCAALVRHHFNHHKHNWYAYNVRFKIKIWTLGQPNDVPRDSDTFIWIAGNVSSHIFTDDPPGPPPPPDPDPDDPPPDDDDDDDDDDDDDDDDDDDDDDDDDDDDDDDDDDDDDDDDDDDDDDDDDDDDDDDDDDDDDDDDDDDDDDDDDDD

Nearest PDB structures (foldseek):
  5hrm-assembly2_C  TM=4.827E-01  e=1.722E-04  Sphingobium sp. TCM1
  3cu9-assembly1_A  TM=3.893E-01  e=2.352E-03  Geobacillus stearothermophilus
  6p2k-assembly1_B  TM=3.647E-01  e=5.937E-03  Simiduia agarivorans SA1 = DSM 21679
  4qt8-assembly2_B  TM=3.148E-01  e=3.530E-01  Homo sapiens

pLDDT: mean 75.82, std 28.05, range [23.66, 98.62]

Solvent-accessible surface area (backbone atoms only — not comparable to full-atom values): 19021 Å² total; per-residue (Å²): 109,73,34,59,14,72,82,63,46,32,36,37,30,70,46,54,63,44,74,57,32,74,85,57,69,53,87,79,64,43,34,30,33,32,36,36,35,64,81,78,71,43,33,39,68,55,52,26,8,57,88,64,44,60,40,79,34,50,37,42,56,52,27,44,4,33,74,51,38,28,36,31,24,27,30,52,33,38,42,33,35,88,76,56,57,82,58,89,83,42,40,32,35,35,38,26,39,57,53,90,88,47,94,61,29,45,35,40,78,69,59,33,14,62,86,78,69,45,81,38,80,33,53,37,46,55,40,22,38,8,22,81,41,63,33,38,30,24,20,27,37,35,46,36,36,39,78,74,56,91,52,81,82,32,30,33,31,34,36,34,59,92,82,54,45,39,83,58,47,32,13,49,87,64,46,65,39,75,34,40,26,41,75,37,41,43,34,55,84,58,39,40,36,37,29,37,28,30,21,48,60,34,39,96,82,37,75,46,56,81,40,43,31,42,32,36,67,84,77,48,41,34,43,66,60,60,96,90,56,78,73,80,76,75,72,81,78,77,83,62,99,78,76,78,75,85,77,80,82,80,86,81,85,82,85,86,81,87,88,83,88,84,91,88,85,89,86,89,82,82,90,84,87,84,87,82,90,82,86,91,89,88,87,83,88,84,88,88,88,82,88,85,88,86,84,87,84,88,84,73,90,79,82,88,79,81,83,78,82,80,77,79,80,84,82,86,87,136

Secondary structure (DSSP, 8-state):
--EE-TTS-EEEEEE--TT--SSS---S-S-EEEEEETTTTEEEE-SB-TT-PBPSS-EEEEEE-TTS-EEEEEE--SSSSSSPP--SS--EEEEEE--TT-TT-EEEE--B-TTTSSB-SS-EEEEEE-TTSS-EEEEE--SSSSSPPSSTTS-EEEEE-SS-EEE--B-TT-PBPSS-EEEEEE-TTS-EEEEEE--SSSSTT--SS-EEEEEETTTTEEEEESTT------------S--PPPPPPPPPPPP---------------------------------------------PPPP-PPPP-PPPPP---

Radius of gyration: 30.44 Å; Cα contacts (8 Å, |Δi|>4): 666; chains: 1; bounding box: 108×75×65 Å